Protein AF-A0A534U8X4-F1 (afdb_monomer_lite)

Foldseek 3Di:
DDLLVLVLQQWQWLLLVVLPLLLSLQRLAVDADDDVQVVLQVVLCVVQQVVVCVVQNNLLSQLQLLVQSSQLSVQLSVVCVVVVDTDTGHHSLSSSLLSLLLLVLVCVVCVVVDPPVVNVVSVVVSVVSVVVVVVCPVPDVHRPSSSVSSNVSSNVLSNCRSVQPDDPDPVNVVSSCNSNVSSVSSVVSSVVSVCCSVPNDWGWAAAEQKIFTFTNQFRHRDHQWTHRPPFKIKGKYWDQAFDPDDDDPQWDDAAPWIWRKDWDADPQKTWMWIWTGDPRTIIIMIMIGNDPCCPDPNVVVRVSRRVNGMDGDD

pLDDT: mean 87.58, std 9.14, range [50.25, 98.0]

Sequence (314 aa):
ENGVTLFRLGALYGPAVRDGDFWRIGSYALLHIGWIHLLVNSYALWILAPQLEITYGSNLTLGLFCATAIAGGAASAAWSFQTGTAHLAAGASGGIFGLFGATVALYFRVRKGIPEPVRRGIVRAIALNLLINLAIALKAPVDNAAHLGGLLSGVVLGLAAPLLRGGDRPWHRVTRIGLLASALALAALEGAAVARAVKPRPRTLRGPGVEAQVPWLLVPMKPGVAYLPGVVEAHVRHEDRPLAITPGEDAVHIGSRTWLRKRSSEDGTDTAVYAAADGGGTLVIEFACRDDVCRGAAGEEMVAQIARTARPLP

Radius of gyration: 24.81 Å; chains: 1; bounding box: 55×37×77 Å

Structure (mmCIF, N/CA/C/O backbone):
data_AF-A0A534U8X4-F1
#
_entry.id   AF-A0A534U8X4-F1
#
loop_
_atom_site.group_PDB
_atom_site.id
_atom_site.type_symbol
_atom_site.label_atom_id
_atom_site.label_alt_id
_atom_site.label_comp_id
_atom_site.label_asym_id
_atom_site.label_entity_id
_atom_site.label_seq_id
_atom_site.pdbx_PDB_ins_code
_atom_site.Cartn_x
_atom_site.Cartn_y
_atom_site.Cartn_z
_atom_site.occupancy
_atom_site.B_iso_or_equiv
_atom_site.auth_seq_id
_atom_site.auth_comp_id
_atom_site.auth_asym_id
_atom_site.auth_atom_id
_atom_site.pdbx_PDB_model_num
ATOM 1 N N . GLU A 1 1 ? 14.448 9.008 3.738 1.00 60.16 1 GLU A N 1
ATOM 2 C CA . GLU A 1 1 ? 13.709 7.725 3.784 1.00 60.16 1 GLU A CA 1
ATOM 3 C C . GLU A 1 1 ? 13.570 7.215 2.360 1.00 60.16 1 GLU A C 1
ATOM 5 O O . GLU A 1 1 ? 13.272 8.016 1.484 1.00 60.16 1 GLU A O 1
ATOM 10 N N . ASN A 1 2 ? 13.872 5.944 2.095 1.00 78.69 2 ASN A N 1
ATOM 11 C CA . ASN A 1 2 ? 13.924 5.433 0.724 1.00 78.69 2 ASN A CA 1
ATOM 12 C C . ASN A 1 2 ? 12.548 4.872 0.304 1.00 78.69 2 ASN A C 1
ATOM 14 O O . ASN A 1 2 ? 12.132 3.811 0.779 1.00 78.69 2 ASN A O 1
ATOM 18 N N . GLY A 1 3 ? 11.848 5.582 -0.589 1.00 82.88 3 GLY A N 1
ATOM 19 C CA . GLY A 1 3 ? 10.543 5.171 -1.125 1.00 82.88 3 GLY A CA 1
ATOM 20 C C . GLY A 1 3 ? 10.580 3.831 -1.868 1.00 82.88 3 GLY A C 1
ATOM 21 O O . GLY A 1 3 ? 9.623 3.062 -1.789 1.00 82.88 3 GLY A O 1
ATOM 22 N N . VAL A 1 4 ? 11.711 3.490 -2.498 1.00 85.31 4 VAL A N 1
ATOM 23 C CA . VAL A 1 4 ? 11.926 2.179 -3.132 1.00 85.31 4 VAL A CA 1
ATOM 24 C C . VAL A 1 4 ? 11.915 1.075 -2.091 1.00 85.31 4 VAL A C 1
ATOM 26 O O . VAL A 1 4 ? 11.266 0.051 -2.293 1.00 85.31 4 VAL A O 1
ATOM 29 N N . THR A 1 5 ? 12.599 1.276 -0.965 1.00 87.56 5 THR A N 1
ATOM 30 C CA . THR A 1 5 ? 12.619 0.298 0.128 1.00 87.56 5 THR A CA 1
ATOM 31 C C . THR A 1 5 ? 11.218 0.085 0.686 1.00 87.56 5 THR A C 1
ATOM 33 O O . THR A 1 5 ? 10.784 -1.057 0.807 1.00 87.56 5 THR A O 1
ATOM 36 N N . LEU A 1 6 ? 10.471 1.162 0.947 1.00 89.81 6 LEU A N 1
ATOM 37 C CA . LEU A 1 6 ? 9.082 1.069 1.408 1.00 89.81 6 LEU A CA 1
ATOM 38 C C . LEU A 1 6 ? 8.200 0.319 0.406 1.00 89.81 6 LEU A C 1
ATOM 40 O O . LEU A 1 6 ? 7.479 -0.603 0.786 1.00 89.81 6 LEU A O 1
ATOM 44 N N . PHE A 1 7 ? 8.290 0.652 -0.883 1.00 91.56 7 PHE A N 1
ATOM 45 C CA . PHE A 1 7 ? 7.546 -0.059 -1.918 1.00 91.56 7 PHE A CA 1
ATOM 46 C C . PHE A 1 7 ? 7.921 -1.546 -1.971 1.00 91.56 7 PHE A C 1
ATOM 48 O O . PHE A 1 7 ? 7.034 -2.395 -2.079 1.00 91.56 7 PHE A O 1
ATOM 55 N N . ARG A 1 8 ? 9.214 -1.883 -1.871 1.00 89.50 8 ARG A N 1
ATOM 56 C CA . ARG A 1 8 ? 9.687 -3.275 -1.882 1.00 89.50 8 ARG A CA 1
ATOM 57 C C . ARG A 1 8 ? 9.171 -4.070 -0.688 1.00 89.50 8 ARG A C 1
ATOM 59 O O . ARG A 1 8 ? 8.780 -5.216 -0.864 1.00 89.50 8 ARG A O 1
ATOM 66 N N . LEU A 1 9 ? 9.152 -3.453 0.491 1.00 90.25 9 LEU A N 1
ATOM 67 C CA . LEU A 1 9 ? 8.725 -4.084 1.739 1.00 90.25 9 LEU A CA 1
ATOM 68 C C . LEU A 1 9 ? 7.205 -4.162 1.901 1.00 90.25 9 LEU A C 1
ATOM 70 O O . LEU A 1 9 ? 6.740 -4.848 2.799 1.00 90.25 9 LEU A O 1
ATOM 74 N N . GLY A 1 10 ? 6.435 -3.494 1.039 1.00 93.69 10 GLY A N 1
ATOM 75 C CA . GLY A 1 10 ? 4.984 -3.649 1.012 1.00 93.69 10 GLY A CA 1
ATOM 76 C C . GLY A 1 10 ? 4.162 -2.443 1.415 1.00 93.69 10 GLY A C 1
ATOM 77 O O . GLY A 1 10 ? 3.014 -2.602 1.825 1.00 93.69 10 GLY A O 1
ATOM 78 N N . ALA A 1 11 ? 4.713 -1.239 1.264 1.00 94.50 11 ALA A N 1
ATOM 79 C C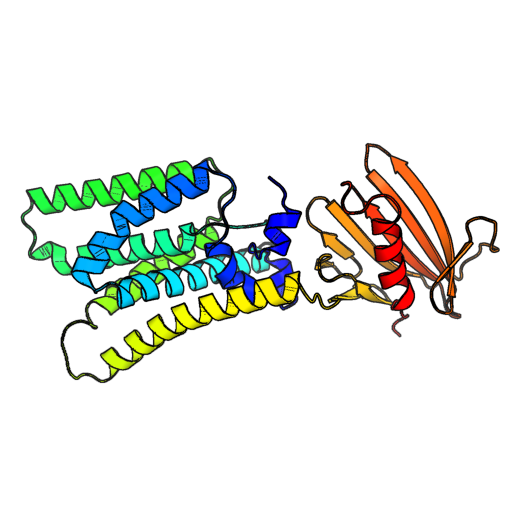A . ALA A 1 11 ? 3.935 -0.020 1.405 1.00 94.50 11 ALA A CA 1
ATOM 80 C C . ALA A 1 11 ? 2.753 -0.030 0.428 1.00 94.50 11 ALA A C 1
ATOM 82 O O . ALA A 1 11 ? 2.836 -0.561 -0.692 1.00 94.50 11 ALA A O 1
ATOM 83 N N . LEU A 1 12 ? 1.651 0.570 0.866 1.00 95.31 12 LEU A N 1
ATOM 84 C CA . LEU A 1 12 ? 0.463 0.727 0.057 1.00 95.31 12 LEU A CA 1
ATOM 85 C C . LEU A 1 12 ? 0.776 1.670 -1.094 1.00 95.31 12 LEU A C 1
ATOM 87 O O . LEU A 1 12 ? 1.253 2.786 -0.897 1.00 95.31 12 LEU A O 1
ATOM 91 N N . TYR A 1 13 ? 0.509 1.187 -2.301 1.00 94.56 13 TYR A N 1
ATOM 92 C CA . TYR A 1 13 ? 0.649 1.957 -3.518 1.00 94.56 13 TYR A CA 1
ATOM 93 C C . TYR A 1 13 ? -0.531 1.638 -4.420 1.00 94.56 13 TYR A C 1
ATOM 95 O O . TYR A 1 13 ? -0.575 0.557 -5.009 1.00 94.56 13 TYR A O 1
ATOM 103 N N . GLY A 1 14 ? -1.502 2.552 -4.490 1.00 94.56 14 GLY A N 1
ATOM 104 C CA . GLY A 1 14 ? -2.770 2.325 -5.187 1.00 94.56 14 GLY A CA 1
ATOM 105 C C . GLY A 1 14 ? -2.587 1.719 -6.579 1.00 94.56 14 GLY A C 1
ATOM 106 O O . GLY A 1 14 ? -3.119 0.644 -6.838 1.00 94.56 14 GLY A O 1
ATOM 107 N N . PRO A 1 15 ? -1.741 2.276 -7.454 1.00 93.44 15 PRO A N 1
ATOM 108 C CA . PRO A 1 15 ? -1.533 1.683 -8.768 1.00 93.44 15 PRO A CA 1
ATOM 109 C C . PRO A 1 15 ? -1.003 0.249 -8.780 1.00 93.44 15 PRO A C 1
ATOM 111 O O . PRO A 1 15 ? -1.423 -0.547 -9.613 1.00 93.44 15 PRO A O 1
ATOM 114 N N . ALA A 1 16 ? -0.141 -0.123 -7.830 1.00 94.50 16 ALA A N 1
ATOM 115 C CA . ALA A 1 16 ? 0.305 -1.510 -7.723 1.00 94.50 16 ALA A CA 1
ATOM 116 C C . ALA A 1 16 ? -0.841 -2.420 -7.269 1.00 94.50 16 ALA A C 1
ATOM 118 O O . ALA A 1 16 ? -0.936 -3.546 -7.751 1.00 94.50 16 ALA A O 1
ATOM 119 N N . VAL A 1 17 ? -1.728 -1.931 -6.392 1.00 95.62 17 VAL A N 1
ATOM 120 C CA . VAL A 1 17 ? -2.964 -2.638 -6.013 1.00 95.62 17 VAL A CA 1
ATOM 121 C C . VAL A 1 17 ? -3.858 -2.841 -7.238 1.00 95.62 17 VAL A C 1
ATOM 123 O O . VAL A 1 17 ? -4.364 -3.942 -7.435 1.00 95.62 17 VAL A O 1
ATOM 126 N N . ARG A 1 18 ? -4.009 -1.819 -8.094 1.00 93.88 18 ARG A N 1
ATOM 127 C CA . ARG A 1 18 ? -4.756 -1.925 -9.361 1.00 93.88 18 ARG A CA 1
ATOM 128 C C . ARG A 1 18 ? -4.163 -2.984 -10.291 1.00 93.88 18 ARG A C 1
ATOM 130 O O . ARG A 1 18 ? -4.912 -3.697 -10.945 1.00 93.88 18 ARG A O 1
ATOM 137 N N . ASP A 1 19 ? -2.839 -3.103 -10.305 1.00 92.62 19 ASP A N 1
ATOM 138 C CA . ASP A 1 19 ? -2.089 -4.098 -11.078 1.00 92.62 19 ASP A CA 1
ATOM 139 C C . ASP A 1 19 ? -1.925 -5.452 -10.341 1.00 92.62 19 ASP A C 1
ATOM 141 O O . ASP A 1 19 ? -1.083 -6.279 -10.687 1.00 92.62 19 ASP A O 1
ATOM 145 N N . GLY A 1 20 ? -2.727 -5.703 -9.299 1.00 92.12 20 GLY A N 1
ATOM 146 C CA . GLY A 1 20 ? -2.863 -7.017 -8.663 1.00 92.12 20 GLY A CA 1
ATOM 147 C C . GLY A 1 20 ? -2.080 -7.235 -7.365 1.00 92.12 20 GLY A C 1
ATOM 148 O O . GLY A 1 20 ? -2.150 -8.324 -6.791 1.00 92.12 20 GLY A O 1
ATOM 149 N N . ASP A 1 21 ? -1.377 -6.228 -6.838 1.00 94.62 21 ASP A N 1
ATOM 150 C CA . ASP A 1 21 ? -0.731 -6.305 -5.519 1.00 94.62 21 ASP A CA 1
ATOM 151 C C . ASP A 1 21 ? -1.715 -6.017 -4.369 1.00 94.62 21 ASP A C 1
ATOM 153 O O . ASP A 1 21 ? -1.481 -5.157 -3.519 1.00 94.62 21 ASP A O 1
ATOM 157 N N . PHE A 1 22 ? -2.828 -6.753 -4.304 1.00 95.25 22 PHE A N 1
ATOM 158 C CA . PHE A 1 22 ? -3.842 -6.591 -3.247 1.00 95.25 22 PHE A CA 1
ATOM 159 C C . PHE A 1 22 ? -3.293 -6.812 -1.836 1.00 95.25 22 PHE A C 1
ATOM 161 O O . PHE A 1 22 ? -3.830 -6.289 -0.866 1.00 95.25 22 PHE A O 1
ATOM 168 N N . TRP A 1 23 ? -2.190 -7.544 -1.715 1.00 95.31 23 TRP A N 1
ATOM 169 C CA . TRP A 1 23 ? -1.493 -7.764 -0.455 1.00 95.31 23 TRP A CA 1
ATOM 170 C C . TRP A 1 23 ? -1.018 -6.462 0.211 1.00 95.31 23 TRP A C 1
ATOM 172 O O . TRP A 1 23 ? -1.024 -6.363 1.438 1.00 95.31 23 TRP A O 1
ATOM 182 N N . ARG A 1 24 ? -0.769 -5.409 -0.577 1.00 96.25 24 ARG A N 1
ATOM 183 C CA . ARG A 1 24 ? -0.400 -4.078 -0.075 1.00 96.25 24 ARG A CA 1
ATOM 184 C C . ARG A 1 24 ? -1.490 -3.404 0.758 1.00 96.25 24 ARG A C 1
ATOM 186 O O . ARG A 1 24 ? -1.174 -2.548 1.578 1.00 96.25 24 ARG A O 1
ATOM 193 N N . ILE A 1 25 ? -2.755 -3.800 0.574 1.00 97.06 25 ILE A N 1
ATOM 194 C CA . ILE A 1 25 ? -3.908 -3.299 1.345 1.00 97.06 25 ILE A CA 1
ATOM 195 C C . ILE A 1 25 ? -3.745 -3.599 2.836 1.00 97.06 25 ILE A C 1
ATOM 197 O O . ILE A 1 25 ? -4.188 -2.818 3.669 1.00 97.06 25 ILE A O 1
ATOM 201 N N . GLY A 1 26 ? -3.112 -4.722 3.177 1.00 95.94 26 GLY A N 1
ATOM 202 C CA . GLY A 1 26 ? -2.805 -5.063 4.560 1.00 95.94 26 GLY A CA 1
ATOM 203 C C . GLY A 1 26 ? -1.385 -4.676 4.946 1.00 95.94 26 GLY A C 1
ATOM 204 O O . GLY A 1 26 ? -1.188 -4.037 5.978 1.00 95.94 26 GLY A O 1
ATOM 205 N N . SER A 1 27 ? -0.399 -5.027 4.112 1.00 95.94 27 SER A N 1
ATOM 206 C CA . SER A 1 27 ? 1.000 -5.032 4.554 1.00 95.94 27 SER A CA 1
ATOM 207 C C . SER A 1 27 ? 1.565 -3.658 4.923 1.00 95.94 27 SER A C 1
ATOM 209 O O . SER A 1 27 ? 2.490 -3.507 5.719 1.00 95.94 27 SER A O 1
ATOM 211 N N . TYR A 1 28 ? 0.965 -2.597 4.387 1.00 95.88 28 TYR A N 1
ATOM 212 C CA . TYR A 1 28 ? 1.361 -1.234 4.721 1.00 95.88 28 TYR A CA 1
ATOM 213 C C . TYR A 1 28 ? 1.274 -0.930 6.225 1.00 95.88 28 TYR A C 1
ATOM 215 O O . TYR A 1 28 ? 2.007 -0.067 6.711 1.00 95.88 28 TYR A O 1
ATOM 223 N N . ALA A 1 29 ? 0.397 -1.629 6.956 1.00 96.12 29 ALA A N 1
ATOM 224 C CA . ALA A 1 29 ? 0.161 -1.411 8.375 1.00 96.12 29 ALA A CA 1
ATOM 225 C C . ALA A 1 29 ? 1.348 -1.828 9.260 1.00 96.12 29 ALA A C 1
ATOM 227 O O . ALA A 1 29 ? 1.441 -1.362 10.396 1.00 96.12 29 ALA A O 1
ATOM 228 N N . LEU A 1 30 ? 2.260 -2.672 8.763 1.00 94.31 30 LEU A N 1
ATOM 229 C CA . LEU A 1 30 ? 3.446 -3.102 9.514 1.00 94.31 30 LEU A CA 1
ATOM 230 C C . LEU A 1 30 ? 4.686 -2.246 9.233 1.00 94.31 30 LEU A C 1
ATOM 232 O O . LEU A 1 30 ? 5.683 -2.326 9.952 1.00 94.31 30 LEU A O 1
ATOM 236 N N . LEU A 1 31 ? 4.627 -1.384 8.221 1.00 94.19 31 LEU A N 1
ATOM 237 C CA . LEU A 1 31 ? 5.727 -0.509 7.832 1.00 94.19 31 LEU A CA 1
ATOM 238 C C . LEU A 1 31 ? 5.580 0.869 8.463 1.00 94.19 31 LEU A C 1
ATOM 240 O O . LEU A 1 31 ? 4.475 1.327 8.728 1.00 94.19 31 LEU A O 1
ATOM 244 N N . HIS A 1 32 ? 6.699 1.557 8.677 1.00 91.50 32 HIS A N 1
ATOM 245 C CA . HIS A 1 32 ? 6.704 2.902 9.244 1.00 91.50 32 HIS A CA 1
ATOM 246 C C . HIS A 1 32 ? 7.681 3.805 8.500 1.00 91.50 32 HIS A C 1
ATOM 248 O O . HIS A 1 32 ? 8.770 3.393 8.101 1.00 91.50 32 HIS A O 1
ATOM 254 N N . ILE A 1 33 ? 7.261 5.055 8.328 1.00 88.19 33 ILE A N 1
ATOM 255 C CA . ILE A 1 33 ? 8.037 6.111 7.683 1.00 88.19 33 ILE A CA 1
ATOM 256 C C . ILE A 1 33 ? 8.726 6.903 8.796 1.00 88.19 33 ILE A C 1
ATOM 258 O O . ILE A 1 33 ? 8.126 7.791 9.400 1.00 88.19 33 ILE A O 1
ATOM 262 N N . GLY A 1 34 ? 9.944 6.478 9.135 1.00 86.88 34 GLY A N 1
ATOM 263 C CA . GLY A 1 34 ? 10.781 7.138 10.133 1.00 86.88 34 GLY A CA 1
ATOM 264 C C . GLY A 1 34 ? 10.458 6.788 11.586 1.00 86.88 34 GLY A C 1
ATOM 265 O O . GLY A 1 34 ? 9.411 6.232 11.929 1.00 86.88 34 GLY A O 1
ATOM 266 N N . TRP A 1 35 ? 11.393 7.139 12.472 1.00 88.12 35 TRP A N 1
ATOM 267 C CA . TRP A 1 35 ? 11.323 6.811 13.899 1.00 88.12 35 TRP A CA 1
ATOM 268 C C . TRP A 1 35 ? 10.185 7.521 14.627 1.00 88.12 35 TRP A C 1
ATOM 270 O O . TRP A 1 35 ? 9.516 6.912 15.454 1.00 88.12 35 TRP A O 1
ATOM 280 N N . ILE A 1 36 ? 9.927 8.791 14.305 1.00 85.31 36 ILE A N 1
ATOM 281 C CA . ILE A 1 36 ? 8.872 9.568 14.971 1.00 85.31 36 ILE A CA 1
ATOM 282 C C . ILE A 1 36 ? 7.499 8.944 14.700 1.00 85.31 36 ILE A C 1
ATOM 284 O O . ILE A 1 36 ? 6.721 8.759 15.633 1.00 85.31 36 ILE A O 1
ATOM 288 N N . HIS A 1 37 ? 7.213 8.554 13.454 1.00 85.31 37 HIS A N 1
ATOM 289 C CA . HIS A 1 37 ? 5.945 7.909 13.110 1.00 85.31 37 HIS A CA 1
ATOM 290 C C . HIS A 1 37 ? 5.778 6.569 13.843 1.00 85.31 37 HIS A C 1
ATOM 292 O O . HIS A 1 37 ? 4.710 6.294 14.389 1.00 85.31 37 HIS A O 1
ATOM 298 N N . LEU A 1 38 ? 6.842 5.760 13.921 1.00 89.69 38 LEU A N 1
ATOM 299 C CA . LEU A 1 38 ? 6.834 4.509 14.681 1.00 89.69 38 LEU A CA 1
ATOM 300 C C . LEU A 1 38 ? 6.565 4.734 16.176 1.00 89.69 38 LEU A C 1
ATOM 302 O O . LEU A 1 38 ? 5.743 4.026 16.759 1.00 89.69 38 LEU A O 1
ATOM 306 N N . LEU A 1 39 ? 7.225 5.718 16.791 1.00 88.88 39 LEU A N 1
ATOM 307 C CA . LEU A 1 39 ? 7.060 6.033 18.212 1.00 88.88 39 LEU A CA 1
ATOM 308 C C . LEU A 1 39 ? 5.648 6.540 18.517 1.00 88.88 39 LEU A C 1
ATOM 310 O O . LEU A 1 39 ? 5.040 6.094 19.487 1.00 88.88 39 LEU A O 1
ATOM 314 N N . VAL A 1 40 ? 5.097 7.412 17.668 1.00 83.81 40 VAL A N 1
ATOM 315 C CA . VAL A 1 40 ? 3.725 7.919 17.815 1.00 83.81 40 VAL A CA 1
ATOM 316 C C . VAL A 1 40 ? 2.704 6.786 17.696 1.00 83.81 40 VAL A C 1
ATOM 318 O O . VAL A 1 40 ? 1.826 6.673 18.550 1.00 83.81 40 VAL A O 1
ATOM 321 N N . ASN A 1 41 ? 2.836 5.907 16.698 1.00 88.94 41 ASN A N 1
ATOM 322 C CA . ASN A 1 41 ? 1.928 4.768 16.539 1.00 88.94 41 ASN A CA 1
ATOM 323 C C . ASN A 1 41 ? 2.044 3.780 17.709 1.00 88.94 41 ASN A C 1
ATOM 325 O O . ASN A 1 41 ? 1.028 3.316 18.225 1.00 88.94 41 ASN A O 1
ATOM 329 N N . SER A 1 42 ? 3.267 3.503 18.167 1.00 92.12 42 SER A N 1
ATOM 330 C CA . SER A 1 42 ? 3.519 2.650 19.336 1.00 92.12 42 SER A CA 1
ATOM 331 C C . SER A 1 42 ? 2.883 3.226 20.601 1.00 92.12 42 SER A C 1
ATOM 333 O O . SER A 1 42 ? 2.209 2.510 21.339 1.00 92.12 42 SER A O 1
ATOM 335 N N . TYR A 1 43 ? 3.039 4.531 20.829 1.00 86.25 43 TYR A N 1
ATOM 336 C CA . TYR A 1 43 ? 2.436 5.229 21.962 1.00 86.25 43 TYR A CA 1
ATOM 337 C C . TYR A 1 43 ? 0.902 5.212 21.899 1.00 86.25 43 TYR A C 1
ATOM 339 O O . TYR A 1 43 ? 0.240 4.915 22.894 1.00 86.25 43 TYR A O 1
ATOM 347 N N . ALA A 1 44 ? 0.323 5.461 20.721 1.00 86.19 44 ALA A N 1
ATOM 348 C CA . ALA A 1 44 ? -1.122 5.407 20.527 1.00 86.19 44 ALA A CA 1
ATOM 349 C C . ALA A 1 44 ? -1.685 3.997 20.782 1.00 86.19 44 ALA A C 1
ATOM 351 O O . ALA A 1 44 ? -2.707 3.861 21.458 1.00 86.19 44 ALA A O 1
ATOM 352 N N . LEU A 1 45 ? -1.005 2.945 20.309 1.00 90.81 45 LEU A N 1
ATOM 353 C CA . LEU A 1 45 ? -1.367 1.557 20.612 1.00 90.81 45 LEU A CA 1
ATOM 354 C C . LEU A 1 45 ? -1.263 1.253 22.107 1.00 90.81 45 LEU A C 1
ATOM 356 O O . LEU A 1 45 ? -2.192 0.673 22.664 1.00 90.81 45 LEU A O 1
ATOM 360 N N . TRP A 1 46 ? -0.186 1.682 22.767 1.00 87.94 46 TRP A N 1
ATOM 361 C CA . TRP A 1 46 ? 0.018 1.467 24.201 1.00 87.94 46 TRP A CA 1
ATOM 362 C C . TRP A 1 46 ? -1.090 2.091 25.060 1.00 87.94 46 TRP A C 1
ATOM 364 O O . TRP A 1 46 ? -1.468 1.529 26.084 1.00 87.94 46 TRP A O 1
ATOM 374 N N . ILE A 1 47 ? -1.670 3.211 24.626 1.00 82.56 47 ILE A N 1
ATOM 375 C CA . ILE A 1 47 ? -2.796 3.845 25.323 1.00 82.56 47 ILE A CA 1
ATOM 376 C C . ILE A 1 47 ? -4.131 3.180 24.982 1.00 82.56 47 ILE A C 1
ATOM 378 O O . ILE A 1 47 ? -4.957 2.964 25.873 1.00 82.56 47 ILE A O 1
ATOM 382 N N . LEU A 1 48 ? -4.383 2.909 23.698 1.00 84.44 48 LEU A N 1
ATOM 383 C CA . LEU A 1 48 ? -5.704 2.500 23.211 1.00 84.44 48 LEU A CA 1
ATOM 384 C C . LEU A 1 48 ? -5.958 1.000 23.354 1.00 84.44 48 LEU A C 1
ATOM 386 O O . LEU A 1 48 ? -7.051 0.605 23.766 1.00 84.44 48 LEU A O 1
ATOM 390 N N . ALA A 1 49 ? -4.976 0.160 23.022 1.00 89.38 49 ALA A N 1
ATOM 391 C CA . ALA A 1 49 ? -5.166 -1.284 22.982 1.00 89.38 49 ALA A CA 1
ATOM 392 C C . ALA A 1 49 ? -5.529 -1.869 24.358 1.00 89.38 49 ALA A C 1
ATOM 394 O O . ALA A 1 49 ? -6.543 -2.567 24.412 1.00 89.38 49 ALA A O 1
ATOM 395 N N . PRO A 1 50 ? -4.854 -1.538 25.484 1.00 89.56 50 PRO A N 1
ATOM 396 C CA . PRO A 1 50 ? -5.168 -2.150 26.780 1.00 89.56 50 PRO A CA 1
ATOM 397 C C . PRO A 1 50 ? -6.619 -1.946 27.229 1.00 89.56 50 PRO A C 1
ATOM 399 O O . PRO A 1 50 ? -7.229 -2.840 27.811 1.00 89.56 50 PRO A O 1
ATOM 402 N N . GLN A 1 51 ? -7.219 -0.796 26.910 1.00 83.19 51 GLN A N 1
ATOM 403 C CA . GLN A 1 51 ? -8.618 -0.499 27.248 1.00 83.19 51 GLN A CA 1
ATOM 404 C C . GLN A 1 51 ? -9.577 -1.467 26.541 1.00 83.19 51 GLN A C 1
ATOM 406 O O . GLN A 1 51 ? -10.542 -1.972 27.128 1.00 83.19 51 GLN A O 1
ATOM 411 N N . LEU A 1 52 ? -9.282 -1.755 25.274 1.00 86.75 52 LEU A N 1
ATOM 412 C CA . LEU A 1 52 ? -10.021 -2.711 24.465 1.00 86.75 52 LEU A CA 1
ATOM 413 C C . LEU A 1 52 ? -9.691 -4.149 24.867 1.00 86.75 52 LEU A C 1
ATOM 415 O O . LEU A 1 52 ? -10.594 -4.970 24.898 1.00 86.75 52 LEU A O 1
ATOM 419 N N . GLU A 1 53 ? -8.455 -4.473 25.252 1.00 90.38 53 GLU A N 1
ATOM 420 C CA . GLU A 1 53 ? -8.092 -5.812 25.741 1.00 90.38 53 GLU A CA 1
ATOM 421 C C . GLU A 1 53 ? -8.793 -6.163 27.054 1.00 90.38 53 GLU A C 1
ATOM 423 O O . GLU A 1 53 ? -9.362 -7.246 27.177 1.00 90.38 53 GLU A O 1
ATOM 428 N N . ILE A 1 54 ? -8.868 -5.230 28.004 1.00 85.75 54 ILE A N 1
ATOM 429 C CA . ILE A 1 54 ? -9.653 -5.416 29.232 1.00 85.75 54 ILE A CA 1
ATOM 430 C C . ILE A 1 54 ? -11.131 -5.658 28.879 1.00 85.75 54 ILE A C 1
ATOM 432 O O . ILE A 1 54 ? -11.795 -6.508 29.482 1.00 85.75 54 ILE A O 1
ATOM 436 N N . THR A 1 55 ? -11.646 -4.973 27.850 1.00 82.19 55 THR A N 1
ATOM 437 C CA . THR A 1 55 ? -13.074 -4.981 27.485 1.00 82.19 55 THR A CA 1
ATOM 438 C C . THR A 1 55 ? -13.488 -6.024 26.443 1.00 82.19 55 THR A C 1
ATOM 440 O O . THR A 1 55 ? -14.662 -6.380 26.383 1.00 82.19 55 THR A O 1
ATOM 443 N N . TYR A 1 56 ? -12.567 -6.594 25.674 1.00 81.88 56 TYR A N 1
ATOM 444 C CA . TYR A 1 56 ? -12.852 -7.594 24.639 1.00 81.88 56 TYR A CA 1
ATOM 445 C C . TYR A 1 56 ? -11.936 -8.821 24.725 1.00 81.88 56 TYR A C 1
ATOM 447 O O . TYR A 1 56 ? -12.368 -9.921 24.396 1.00 81.88 56 TYR A O 1
ATOM 455 N N . GLY A 1 57 ? -10.745 -8.690 25.304 1.00 86.50 57 GLY A N 1
ATOM 456 C CA . GLY A 1 57 ? -9.689 -9.705 25.328 1.00 86.50 57 GLY A CA 1
ATOM 457 C C . GLY A 1 57 ? -8.720 -9.522 24.160 1.00 86.50 57 GLY A C 1
ATOM 458 O O . GLY A 1 57 ? -9.117 -9.049 23.094 1.00 86.50 57 GLY A O 1
ATOM 459 N N . SER A 1 58 ? -7.460 -9.923 24.343 1.00 89.12 58 SER A N 1
ATOM 460 C CA . SER A 1 58 ? -6.368 -9.637 23.396 1.00 89.12 58 SER A CA 1
ATOM 461 C C . SER A 1 58 ? -6.636 -10.136 21.975 1.00 89.12 58 SER A C 1
ATOM 463 O O . SER A 1 58 ? -6.434 -9.393 21.020 1.00 89.12 58 SER A O 1
ATOM 465 N N . ASN A 1 59 ? -7.199 -11.339 21.810 1.00 88.12 59 ASN A N 1
ATOM 466 C CA . ASN A 1 59 ? -7.499 -11.894 20.481 1.00 88.12 59 ASN A CA 1
ATOM 467 C C . ASN A 1 59 ? -8.508 -11.043 19.693 1.00 88.12 59 ASN A C 1
ATOM 469 O O . ASN A 1 59 ? -8.372 -10.874 18.483 1.00 88.12 59 ASN A O 1
ATOM 473 N N . LEU A 1 60 ? -9.526 -10.505 20.373 1.00 87.06 60 LEU A N 1
ATOM 474 C CA . LEU A 1 60 ? -10.533 -9.660 19.734 1.00 87.06 60 LEU A CA 1
ATOM 475 C C . LEU A 1 60 ? -9.984 -8.269 19.435 1.00 87.06 60 LEU A C 1
ATOM 477 O O . LEU A 1 60 ? -10.256 -7.746 18.360 1.00 87.06 60 LEU A O 1
ATOM 481 N N . THR A 1 61 ? -9.191 -7.692 20.339 1.00 91.12 61 THR A N 1
ATOM 482 C CA . THR A 1 61 ? -8.522 -6.407 20.095 1.00 91.12 61 THR A CA 1
ATOM 483 C C . THR A 1 61 ? -7.562 -6.493 18.912 1.00 91.12 61 THR A C 1
ATOM 485 O O . THR A 1 61 ? -7.603 -5.631 18.036 1.00 91.12 61 THR A O 1
ATOM 488 N N . LEU A 1 62 ? -6.755 -7.557 18.835 1.00 94.06 62 LEU A N 1
ATOM 489 C CA . LEU A 1 62 ? -5.861 -7.804 17.705 1.00 94.06 62 LEU A CA 1
ATOM 490 C C . LEU A 1 62 ? -6.645 -7.963 16.400 1.00 94.06 62 LEU A C 1
ATOM 492 O O . LEU A 1 62 ? -6.342 -7.305 15.410 1.00 94.06 62 LEU A O 1
ATOM 496 N N . GLY A 1 63 ? -7.685 -8.798 16.397 1.00 93.19 63 GLY A N 1
ATOM 497 C CA . GLY A 1 63 ? -8.507 -8.995 15.208 1.00 93.19 63 GLY A CA 1
ATOM 498 C C . GLY A 1 63 ? -9.236 -7.721 14.765 1.00 93.19 63 GLY A C 1
ATOM 499 O O . GLY A 1 63 ? -9.336 -7.467 13.567 1.00 93.19 63 GLY A O 1
ATOM 500 N N . LEU A 1 64 ? -9.688 -6.883 15.710 1.00 93.44 64 LEU A N 1
ATOM 501 C CA . LEU A 1 64 ? -10.246 -5.559 15.418 1.00 93.44 64 LEU A CA 1
ATOM 502 C C . LEU A 1 64 ? -9.206 -4.665 14.747 1.00 93.44 64 LEU A C 1
ATOM 504 O O . LEU A 1 64 ? -9.509 -4.100 13.703 1.00 93.44 64 LEU A O 1
ATOM 508 N N . PHE A 1 65 ? -7.991 -4.583 15.298 1.00 96.50 65 PHE A N 1
ATOM 509 C CA . PHE A 1 65 ? -6.893 -3.828 14.695 1.00 96.50 65 PHE A CA 1
ATOM 510 C C . PHE A 1 65 ? -6.599 -4.296 13.263 1.00 96.50 65 PHE A C 1
ATOM 512 O O . PHE A 1 65 ? -6.515 -3.475 12.353 1.00 96.50 65 PHE A O 1
ATOM 519 N N . CYS A 1 66 ? -6.479 -5.608 13.038 1.00 97.44 66 CYS A N 1
ATOM 520 C CA . CYS A 1 66 ? -6.189 -6.154 11.712 1.00 97.44 66 CYS A CA 1
ATOM 521 C C . CYS A 1 66 ? -7.323 -5.876 10.715 1.00 97.44 66 CYS A C 1
ATOM 523 O O . CYS A 1 66 ? -7.064 -5.456 9.588 1.00 97.44 66 CYS A O 1
ATOM 525 N N . ALA A 1 67 ? -8.579 -6.084 11.121 1.00 96.69 67 ALA A N 1
ATOM 526 C CA . ALA A 1 67 ? -9.738 -5.858 10.262 1.00 96.69 67 ALA A CA 1
ATOM 527 C C . ALA A 1 67 ? -9.872 -4.384 9.854 1.00 96.69 67 ALA A C 1
ATOM 529 O O . ALA A 1 67 ? -10.112 -4.084 8.683 1.00 96.69 67 ALA A O 1
ATOM 530 N N . THR A 1 68 ? -9.680 -3.457 10.794 1.00 97.19 68 THR A N 1
ATOM 531 C CA . THR A 1 68 ? -9.758 -2.020 10.510 1.00 97.19 68 THR A CA 1
ATOM 532 C C . THR A 1 68 ? -8.539 -1.505 9.749 1.00 97.19 68 THR A C 1
ATOM 534 O O . THR A 1 68 ? -8.692 -0.604 8.928 1.00 97.19 68 THR A O 1
ATOM 537 N N . ALA A 1 69 ? -7.350 -2.092 9.935 1.00 97.69 69 ALA A N 1
ATOM 538 C CA . ALA A 1 69 ? -6.177 -1.796 9.111 1.00 97.69 69 ALA A CA 1
ATOM 539 C C . ALA A 1 69 ? -6.410 -2.182 7.642 1.00 97.69 69 ALA A C 1
ATOM 541 O O . ALA A 1 69 ? -6.182 -1.364 6.754 1.00 97.69 69 ALA A O 1
ATOM 542 N N . ILE A 1 70 ? -6.950 -3.380 7.382 1.00 98.00 70 ILE A N 1
ATOM 543 C CA . ILE A 1 70 ? -7.321 -3.820 6.026 1.00 98.00 70 ILE A CA 1
ATOM 544 C C . ILE A 1 70 ? -8.397 -2.897 5.435 1.00 98.00 70 ILE A C 1
ATOM 546 O O . ILE A 1 70 ? -8.289 -2.482 4.282 1.00 98.00 70 ILE A O 1
ATOM 550 N N . ALA A 1 71 ? -9.419 -2.534 6.219 1.00 98.00 71 ALA A N 1
ATOM 551 C CA . ALA A 1 71 ? -10.458 -1.605 5.774 1.00 98.00 71 ALA A CA 1
ATOM 552 C C . ALA A 1 71 ? -9.900 -0.202 5.464 1.00 98.00 71 ALA A C 1
ATOM 554 O O . ALA A 1 71 ? -10.300 0.415 4.477 1.00 98.00 71 ALA A O 1
ATOM 555 N N . GLY A 1 72 ? -8.947 0.284 6.264 1.00 97.25 72 GLY A N 1
ATOM 556 C CA . GLY A 1 72 ? -8.218 1.525 6.011 1.00 97.25 72 GLY A CA 1
ATOM 557 C C . GLY A 1 72 ? -7.412 1.462 4.713 1.00 97.25 72 GLY A C 1
ATOM 558 O O . GLY A 1 72 ? -7.585 2.309 3.838 1.00 97.25 72 GLY A O 1
ATOM 559 N N . GLY A 1 73 ? -6.595 0.426 4.525 1.00 97.12 73 GLY A N 1
ATOM 560 C CA . GLY A 1 73 ? -5.847 0.240 3.280 1.00 97.12 73 GLY A CA 1
ATOM 561 C C . GLY A 1 73 ? -6.755 0.136 2.051 1.00 97.12 73 GLY A C 1
ATOM 562 O O . GLY A 1 73 ? -6.437 0.686 0.997 1.00 97.12 73 GLY A O 1
ATOM 563 N N . ALA A 1 74 ? -7.925 -0.495 2.189 1.00 97.88 74 ALA A N 1
ATOM 564 C CA . ALA A 1 74 ? -8.907 -0.598 1.114 1.00 97.88 74 ALA A CA 1
ATOM 565 C C . ALA A 1 74 ? -9.520 0.769 0.777 1.00 97.88 74 ALA A C 1
ATOM 567 O O . ALA A 1 74 ? -9.658 1.102 -0.399 1.00 97.88 74 ALA A O 1
ATOM 568 N N . ALA A 1 75 ? -9.835 1.583 1.790 1.00 97.44 75 ALA A N 1
ATOM 569 C CA . ALA A 1 75 ? -10.323 2.947 1.598 1.00 97.44 75 ALA A CA 1
ATOM 570 C C . ALA A 1 75 ? -9.280 3.839 0.905 1.00 97.44 75 ALA A C 1
ATOM 572 O O . ALA A 1 75 ? -9.625 4.588 -0.007 1.00 97.44 75 ALA A O 1
ATOM 573 N N . SER A 1 76 ? -8.003 3.718 1.275 1.00 96.31 76 SER A N 1
ATOM 574 C CA . SER A 1 76 ? -6.908 4.424 0.600 1.00 96.31 76 SER A CA 1
ATOM 575 C C . SER A 1 76 ? -6.730 3.988 -0.858 1.00 96.31 76 SER A C 1
ATOM 577 O O . SER A 1 76 ? -6.655 4.834 -1.753 1.00 96.31 76 SER A O 1
ATOM 579 N N . ALA A 1 77 ? -6.750 2.679 -1.134 1.00 96.50 77 ALA A N 1
ATOM 580 C CA . ALA A 1 77 ? -6.685 2.172 -2.502 1.00 96.50 77 ALA A CA 1
ATOM 581 C C . ALA A 1 77 ? -7.871 2.673 -3.345 1.00 96.50 77 ALA A C 1
ATOM 583 O O . ALA A 1 77 ? -7.672 3.162 -4.456 1.00 96.50 77 ALA A O 1
ATOM 584 N N . ALA A 1 78 ? -9.089 2.630 -2.796 1.00 96.25 78 ALA A N 1
ATOM 585 C CA . ALA A 1 78 ? -10.282 3.156 -3.453 1.00 96.25 78 ALA A CA 1
ATOM 586 C C . ALA A 1 78 ? -10.162 4.661 -3.747 1.00 96.25 78 ALA A C 1
ATOM 588 O O . ALA A 1 78 ? -10.481 5.098 -4.854 1.00 96.25 78 ALA A O 1
ATOM 589 N N . TRP A 1 79 ? -9.633 5.443 -2.801 1.00 94.88 79 TRP A N 1
ATOM 590 C CA . TRP A 1 79 ? -9.387 6.872 -2.989 1.00 94.88 79 TRP A CA 1
ATOM 591 C C . TRP A 1 79 ? -8.379 7.149 -4.109 1.00 94.88 79 TRP A C 1
ATOM 593 O O . TRP A 1 79 ? -8.643 7.968 -4.992 1.00 94.88 79 TRP A O 1
ATOM 603 N N . SER A 1 80 ? -7.253 6.428 -4.122 1.00 93.56 80 SER A N 1
ATOM 604 C CA . SER A 1 80 ? -6.264 6.495 -5.206 1.00 93.56 80 SER A CA 1
ATOM 605 C C . SER A 1 80 ? -6.897 6.144 -6.552 1.00 93.56 80 SER A C 1
ATOM 607 O O . SER A 1 80 ? -6.636 6.809 -7.556 1.00 93.56 80 SER A O 1
ATOM 609 N N . PHE A 1 81 ? -7.795 5.154 -6.585 1.00 94.00 81 PHE A N 1
ATOM 610 C CA . PHE A 1 81 ? -8.457 4.779 -7.827 1.00 94.00 81 PHE A CA 1
ATOM 611 C C . PHE A 1 81 ? -9.375 5.862 -8.368 1.00 94.00 81 PHE A C 1
ATOM 613 O O . PHE A 1 81 ? -9.367 6.100 -9.575 1.00 94.00 81 PHE A O 1
ATOM 620 N N . GLN A 1 82 ? -10.139 6.491 -7.479 1.00 93.94 82 GLN A N 1
ATOM 621 C CA . GLN A 1 82 ? -11.111 7.520 -7.818 1.00 93.94 82 GLN A CA 1
ATOM 622 C C . GLN A 1 82 ? -10.447 8.835 -8.236 1.00 93.94 82 GLN A C 1
ATOM 624 O O . GLN A 1 82 ? -10.925 9.503 -9.147 1.00 93.94 82 GLN A O 1
ATOM 629 N N . THR A 1 83 ? -9.354 9.214 -7.574 1.00 91.56 83 THR A N 1
ATOM 630 C CA . THR A 1 83 ? -8.687 10.509 -7.791 1.00 91.56 83 THR A CA 1
ATOM 631 C C . THR A 1 83 ? -7.512 10.435 -8.764 1.00 91.56 83 THR A C 1
ATOM 633 O O . THR A 1 83 ? -7.006 11.467 -9.198 1.00 91.56 83 THR A O 1
ATOM 636 N N . GLY A 1 84 ? -7.056 9.227 -9.107 1.00 87.62 84 GLY A N 1
ATOM 637 C CA . GLY A 1 84 ? -5.850 9.023 -9.906 1.00 87.62 84 GLY A CA 1
ATOM 638 C C . GLY A 1 84 ? -4.559 9.386 -9.167 1.00 87.62 84 GLY A C 1
ATOM 639 O O . GLY A 1 84 ? -3.517 9.507 -9.810 1.00 87.62 84 GLY A O 1
ATOM 640 N N . THR A 1 85 ? -4.602 9.572 -7.841 1.00 87.00 85 THR A N 1
ATOM 641 C CA . THR A 1 85 ? -3.407 9.889 -7.053 1.00 87.00 85 THR A CA 1
ATOM 642 C C . THR A 1 85 ? -2.513 8.668 -6.878 1.00 87.00 85 THR A C 1
ATOM 644 O O . THR A 1 85 ? -2.961 7.522 -6.830 1.00 87.00 85 THR A O 1
ATOM 647 N N . ALA A 1 86 ? -1.218 8.933 -6.757 1.00 85.44 86 ALA A N 1
ATOM 648 C CA . ALA A 1 86 ? -0.164 7.935 -6.735 1.00 85.44 86 ALA A CA 1
ATOM 649 C C . ALA A 1 86 ? 0.801 8.237 -5.580 1.00 85.44 86 ALA A C 1
ATOM 651 O O . ALA A 1 86 ? 1.908 8.727 -5.794 1.00 85.44 86 ALA A O 1
ATOM 652 N N . HIS A 1 87 ? 0.385 7.950 -4.345 1.00 85.94 87 HIS A N 1
ATOM 653 C CA . HIS A 1 87 ? 1.204 8.141 -3.145 1.00 85.94 87 HIS A CA 1
ATOM 654 C C . HIS A 1 87 ? 1.548 6.807 -2.476 1.00 85.94 87 HIS A C 1
ATOM 656 O O . HIS A 1 87 ? 0.789 5.841 -2.556 1.00 85.94 87 HIS A O 1
ATOM 662 N N . LEU A 1 88 ? 2.717 6.755 -1.833 1.00 90.50 88 LEU A N 1
ATOM 663 C CA . LEU A 1 88 ? 3.108 5.645 -0.967 1.00 90.50 88 LEU A CA 1
ATOM 664 C C . LEU A 1 88 ? 2.566 5.893 0.438 1.00 90.50 88 LEU A C 1
ATOM 666 O O . LEU A 1 88 ? 2.813 6.953 1.007 1.00 90.50 88 LEU A O 1
ATOM 670 N N . ALA A 1 89 ? 1.882 4.907 1.008 1.00 91.81 89 ALA A N 1
ATOM 671 C CA . ALA A 1 89 ? 1.430 4.943 2.392 1.00 91.81 89 ALA A CA 1
ATOM 672 C C . ALA A 1 89 ? 1.996 3.758 3.182 1.00 91.81 89 ALA A C 1
ATOM 674 O O . ALA A 1 89 ? 2.058 2.631 2.698 1.00 91.81 89 ALA A O 1
ATOM 675 N N . ALA A 1 90 ? 2.423 4.020 4.412 1.00 93.56 90 ALA A N 1
ATOM 676 C CA . ALA A 1 90 ? 2.923 3.026 5.354 1.00 93.56 90 ALA A CA 1
ATOM 677 C C . ALA A 1 90 ? 2.643 3.523 6.773 1.00 93.56 90 ALA A C 1
ATOM 679 O O . ALA A 1 90 ? 2.870 4.698 7.064 1.00 93.56 90 ALA A O 1
ATOM 680 N N . GLY A 1 91 ? 2.136 2.651 7.639 1.00 92.88 91 GLY A N 1
ATOM 681 C CA . GLY A 1 91 ? 1.867 2.964 9.038 1.00 92.88 91 GLY A CA 1
ATOM 682 C C . GLY A 1 91 ? 0.701 2.172 9.612 1.00 92.88 91 GLY A C 1
ATOM 683 O O . GLY A 1 91 ? -0.352 2.048 8.986 1.00 92.88 91 GLY A O 1
ATOM 684 N N . ALA A 1 92 ? 0.840 1.752 10.870 1.00 94.56 92 ALA A N 1
ATOM 685 C CA . ALA A 1 92 ? -0.218 1.097 11.647 1.00 94.56 92 ALA A CA 1
ATOM 686 C C . ALA A 1 92 ? -1.457 1.985 11.897 1.00 94.56 92 ALA A C 1
ATOM 688 O O . ALA A 1 92 ? -2.481 1.514 12.400 1.00 94.56 92 ALA A O 1
ATOM 689 N N . SER A 1 93 ? -1.378 3.275 11.565 1.00 92.31 93 SER A N 1
ATOM 690 C CA . SER A 1 93 ? -2.363 4.290 11.932 1.00 92.31 93 SER A CA 1
ATOM 691 C C . SER A 1 93 ? -3.778 4.013 11.413 1.00 92.31 93 SER A C 1
ATOM 693 O O . SER A 1 93 ? -4.726 4.294 12.135 1.00 92.31 93 SER A O 1
ATOM 695 N N . GLY A 1 94 ? -3.966 3.365 10.257 1.00 93.25 94 GLY A N 1
ATOM 696 C CA . GLY A 1 94 ? -5.306 2.924 9.826 1.00 93.25 94 GLY A CA 1
ATOM 697 C C . GLY A 1 94 ? -5.983 1.994 10.847 1.00 93.25 94 GLY A C 1
ATOM 698 O O . GLY A 1 94 ? -7.124 2.226 11.251 1.00 93.25 94 GLY A O 1
ATOM 699 N N . GLY A 1 95 ? -5.247 1.000 11.354 1.00 95.62 95 GLY A N 1
ATOM 700 C CA . GLY A 1 95 ? -5.726 0.102 12.409 1.00 95.62 95 GLY A CA 1
ATOM 701 C C . GLY A 1 95 ? -5.935 0.816 13.747 1.00 95.62 95 GLY A C 1
ATOM 702 O O . GLY A 1 95 ? -6.939 0.587 14.422 1.00 95.62 95 GLY A O 1
ATOM 703 N N . ILE A 1 96 ? -5.038 1.743 14.105 1.00 94.19 96 ILE A N 1
ATOM 704 C CA . ILE A 1 96 ? -5.135 2.561 15.330 1.00 94.19 96 ILE A CA 1
ATOM 705 C C . ILE A 1 96 ? -6.391 3.435 15.315 1.00 94.19 96 ILE A C 1
ATOM 707 O O . ILE A 1 96 ? -7.131 3.458 16.298 1.00 94.19 96 ILE A O 1
ATOM 711 N N . PHE A 1 97 ? -6.675 4.112 14.200 1.00 92.81 97 PHE A N 1
ATOM 712 C CA . PHE A 1 97 ? -7.911 4.877 14.031 1.00 92.81 97 PHE A CA 1
ATOM 713 C C . PHE A 1 97 ? -9.142 3.971 14.122 1.00 92.81 97 PHE A C 1
ATOM 715 O O . PHE A 1 97 ? -10.163 4.373 14.678 1.00 92.81 97 PHE A O 1
ATOM 722 N N . GLY A 1 98 ? -9.041 2.720 13.674 1.00 94.56 98 GLY A N 1
ATOM 723 C CA . GLY A 1 98 ? -10.089 1.733 13.900 1.00 94.56 98 GLY A CA 1
ATOM 724 C C . GLY A 1 98 ? -10.273 1.315 15.355 1.00 94.56 98 GLY A C 1
ATOM 725 O O . GLY A 1 98 ? -11.408 1.247 15.823 1.00 94.56 98 GLY A O 1
ATOM 726 N N . LEU A 1 99 ? -9.194 1.110 16.112 1.00 93.81 99 LEU A N 1
ATOM 727 C CA . LEU A 1 99 ? -9.298 0.899 17.560 1.00 93.81 99 LEU A CA 1
ATOM 728 C C . LEU A 1 99 ? -9.914 2.120 18.248 1.00 93.81 99 LEU A C 1
ATOM 730 O O . LEU A 1 99 ? -10.774 1.976 19.114 1.00 93.81 99 LEU A O 1
ATOM 734 N N . PHE A 1 100 ? -9.554 3.327 17.812 1.00 91.31 100 PHE A N 1
ATOM 735 C CA . PHE A 1 100 ? -10.176 4.554 18.291 1.00 91.31 100 PHE A CA 1
ATOM 736 C C . PHE A 1 100 ? -11.688 4.581 18.006 1.00 91.31 100 PHE A C 1
ATOM 738 O O . PHE A 1 100 ? -12.483 4.831 18.913 1.00 91.31 100 PHE A O 1
ATOM 745 N N . GLY A 1 101 ? -12.108 4.239 16.784 1.00 92.69 101 GLY A N 1
ATOM 746 C CA . GLY A 1 101 ? -13.521 4.085 16.426 1.00 92.69 101 GLY A CA 1
ATOM 747 C C . GLY A 1 101 ? -14.244 3.048 17.288 1.00 92.69 101 GLY A C 1
ATOM 748 O O . GLY A 1 101 ? -15.357 3.295 17.759 1.00 92.69 101 GLY A O 1
ATOM 749 N N . ALA A 1 102 ? -13.588 1.923 17.583 1.00 92.06 102 ALA A N 1
ATOM 750 C CA . ALA A 1 102 ? -14.138 0.890 18.453 1.00 92.06 102 ALA A CA 1
ATOM 751 C C . ALA A 1 102 ? -14.295 1.365 19.909 1.00 92.06 102 ALA A C 1
ATOM 753 O O . ALA A 1 102 ? -15.296 1.051 20.558 1.00 92.06 102 ALA A O 1
ATOM 754 N N . THR A 1 103 ? -13.359 2.175 20.408 1.00 88.56 103 THR A N 1
ATOM 755 C CA . THR A 1 103 ? -13.454 2.833 21.721 1.00 88.56 103 THR A CA 1
ATOM 756 C C . THR A 1 103 ? -14.613 3.828 21.769 1.00 88.56 103 THR A C 1
ATOM 758 O O . THR A 1 103 ? -15.368 3.846 22.743 1.00 88.56 103 THR A O 1
ATOM 761 N N . VAL A 1 104 ? -14.818 4.620 20.709 1.00 89.31 104 VAL A N 1
ATOM 762 C CA . VAL A 1 104 ? -15.972 5.530 20.593 1.00 89.31 104 VAL A CA 1
ATOM 763 C C . VAL A 1 104 ? -17.287 4.743 20.635 1.00 89.31 104 VAL A C 1
ATOM 765 O O . VAL A 1 104 ? -18.192 5.087 21.400 1.00 89.31 104 VAL A O 1
ATOM 768 N N . ALA A 1 105 ? -17.384 3.651 19.875 1.00 89.88 105 ALA A N 1
ATOM 769 C CA . ALA A 1 105 ? -18.550 2.772 19.878 1.00 89.88 105 ALA A CA 1
ATOM 770 C C . ALA A 1 105 ? -18.830 2.164 21.264 1.00 89.88 105 ALA A C 1
ATOM 772 O O . ALA A 1 105 ? -19.971 2.191 21.741 1.00 89.88 105 ALA A O 1
ATOM 773 N N . LEU A 1 106 ? -17.787 1.670 21.939 1.00 84.44 106 LEU A N 1
ATOM 774 C CA . LEU A 1 106 ? -17.877 1.151 23.301 1.00 84.44 106 LEU A CA 1
ATOM 775 C C . LEU A 1 106 ? -18.412 2.220 24.258 1.00 84.44 106 LEU A C 1
ATOM 777 O O . LEU A 1 106 ? -19.384 1.970 24.973 1.00 84.44 106 LEU A O 1
ATOM 781 N N . TYR A 1 107 ? -17.829 3.422 24.229 1.00 85.50 107 TYR A N 1
ATOM 782 C CA . TYR A 1 107 ? -18.260 4.544 25.058 1.00 85.50 107 TYR A CA 1
ATOM 783 C C . TYR A 1 107 ? -19.756 4.832 24.882 1.00 85.50 107 TYR A C 1
ATOM 785 O O . TYR A 1 107 ? -20.490 4.873 25.870 1.00 85.50 107 TYR A O 1
ATOM 793 N N . PHE A 1 108 ? -20.245 4.972 23.646 1.00 85.31 108 PHE A N 1
ATOM 794 C CA . PHE A 1 108 ? -21.660 5.271 23.396 1.00 85.31 108 PHE A CA 1
ATOM 795 C C . PHE A 1 108 ? -22.616 4.204 23.929 1.00 85.31 108 PHE A C 1
ATOM 797 O O . PHE A 1 108 ? -23.748 4.535 24.300 1.00 85.31 108 PHE A O 1
ATOM 804 N N . ARG A 1 109 ? -22.155 2.955 24.019 1.00 81.44 109 ARG A N 1
ATOM 805 C CA . ARG A 1 109 ? -22.921 1.841 24.572 1.00 81.44 109 ARG A CA 1
ATOM 806 C C . ARG A 1 109 ? -22.987 1.876 26.098 1.00 81.44 109 ARG A C 1
ATOM 808 O O . ARG A 1 109 ? -24.064 1.687 26.656 1.00 81.44 109 ARG A O 1
ATOM 815 N N . VAL A 1 110 ? -21.865 2.129 26.775 1.00 80.88 110 VAL A N 1
ATOM 816 C CA . VAL A 1 110 ? -21.786 2.039 28.247 1.00 80.88 110 VAL A CA 1
ATOM 817 C C . VAL A 1 110 ? -22.025 3.368 28.969 1.00 80.88 110 VAL A C 1
ATOM 819 O O . VAL A 1 110 ? -22.308 3.371 30.164 1.00 80.88 110 VAL A O 1
ATOM 822 N N . ARG A 1 111 ? -21.983 4.509 28.262 1.00 82.50 111 ARG A N 1
ATOM 823 C CA . ARG A 1 111 ? -22.020 5.867 28.849 1.00 82.50 111 ARG A CA 1
ATOM 824 C C . ARG A 1 111 ? -23.182 6.156 29.801 1.00 82.50 111 ARG A C 1
ATOM 826 O O . ARG A 1 111 ? -23.062 7.072 30.609 1.00 82.50 111 ARG A O 1
ATOM 833 N N . LYS A 1 112 ? -24.306 5.436 29.690 1.00 84.94 112 LYS A N 1
ATOM 834 C CA . LYS A 1 112 ? -25.474 5.617 30.571 1.00 84.94 112 LYS A CA 1
ATOM 835 C C . LYS A 1 112 ? -25.225 5.101 31.994 1.00 84.94 112 LYS A C 1
ATOM 837 O O . LYS A 1 112 ? -25.847 5.610 32.914 1.00 84.94 112 LYS A O 1
ATOM 842 N N . GLY A 1 113 ? -24.316 4.139 32.168 1.00 81.88 113 GLY A N 1
ATOM 843 C CA . GLY A 1 113 ? -23.933 3.589 33.474 1.00 81.88 113 GLY A CA 1
ATOM 844 C C . GLY A 1 113 ? -22.685 4.230 34.089 1.00 81.88 113 GLY A C 1
ATOM 845 O O . GLY A 1 113 ? -22.263 3.818 35.161 1.00 81.88 113 GLY A O 1
ATOM 846 N N . ILE A 1 114 ? -22.073 5.215 33.419 1.00 84.62 114 ILE A N 1
ATOM 847 C CA . ILE A 1 114 ? -20.837 5.859 33.880 1.00 84.62 114 ILE A CA 1
ATOM 848 C C . ILE A 1 114 ? -21.180 7.160 34.624 1.00 84.62 114 ILE A C 1
ATOM 850 O O . ILE A 1 114 ? -21.854 8.017 34.035 1.00 84.62 114 ILE A O 1
ATOM 854 N N . PRO A 1 115 ? -20.679 7.362 35.862 1.00 87.62 115 PRO A N 1
ATOM 855 C CA . PRO A 1 115 ? -20.849 8.611 36.596 1.00 87.62 115 PRO A CA 1
ATOM 856 C C . PRO A 1 115 ? -20.402 9.828 35.783 1.00 87.62 115 PRO A C 1
ATOM 858 O O . PRO A 1 115 ? -19.394 9.798 35.076 1.00 87.62 115 PRO A O 1
ATOM 861 N N . GLU A 1 116 ? -21.142 10.927 35.900 1.00 87.56 116 GLU A N 1
ATOM 862 C CA . GLU A 1 116 ? -20.974 12.115 35.059 1.00 87.56 116 GLU A CA 1
ATOM 863 C C . GLU A 1 116 ? -19.544 12.710 35.065 1.00 87.56 116 GLU A C 1
ATOM 865 O O . GLU A 1 116 ? -19.025 12.989 33.977 1.00 87.56 116 GLU A O 1
ATOM 870 N N . PRO A 1 117 ? -18.827 12.798 36.207 1.00 83.81 117 PRO A N 1
ATOM 871 C CA . PRO A 1 117 ? -17.432 13.249 36.228 1.00 83.81 117 PRO A CA 1
ATOM 872 C C . PRO A 1 117 ? -16.482 12.331 35.443 1.00 83.81 117 PRO A C 1
ATOM 874 O O . PRO A 1 117 ? -15.661 12.816 34.663 1.00 83.81 117 PRO A O 1
ATOM 877 N N . VAL A 1 118 ? -16.642 11.012 35.588 1.00 79.12 118 VAL A N 1
ATOM 878 C CA . VAL A 1 118 ? -15.837 9.993 34.892 1.00 79.12 118 VAL A CA 1
ATOM 879 C C . VAL A 1 118 ? -16.129 10.025 33.393 1.00 79.12 118 VAL A C 1
ATOM 881 O O . VAL A 1 118 ? -15.216 10.027 32.568 1.00 79.12 118 VAL A O 1
ATOM 884 N N . ARG A 1 119 ? -17.409 10.148 33.028 1.00 81.06 119 ARG A N 1
ATOM 885 C CA . ARG A 1 119 ? -17.859 10.260 31.639 1.00 81.06 119 ARG A CA 1
ATOM 886 C C . ARG A 1 119 ? -17.227 11.463 30.936 1.00 81.06 119 ARG A C 1
ATOM 888 O O . ARG A 1 119 ? -16.787 11.325 29.797 1.00 81.06 119 ARG A O 1
ATOM 895 N N . ARG A 1 120 ? -17.160 12.626 31.599 1.00 80.44 120 ARG A N 1
ATOM 896 C CA . ARG A 1 120 ? -16.488 13.825 31.063 1.00 80.44 120 ARG A CA 1
ATOM 897 C C . ARG A 1 120 ? -14.985 13.609 30.886 1.00 80.44 120 ARG A C 1
ATOM 899 O O . ARG A 1 120 ? -14.440 14.048 29.879 1.00 80.44 120 ARG A O 1
ATOM 906 N N . GLY A 1 121 ? -14.331 12.916 31.820 1.00 77.00 121 GLY A N 1
ATOM 907 C CA . GLY A 1 121 ? -12.917 12.544 31.710 1.00 77.00 121 GLY A CA 1
ATOM 908 C C . GLY A 1 121 ? -12.629 11.673 30.483 1.00 77.00 121 GLY A C 1
ATOM 909 O O . GLY A 1 121 ? -11.746 12.001 29.695 1.00 77.00 121 GLY A O 1
ATOM 910 N N . ILE A 1 122 ? -13.438 10.631 30.261 1.00 77.12 122 ILE A N 1
ATOM 911 C CA . ILE A 1 122 ? -13.310 9.737 29.097 1.00 77.12 122 ILE A CA 1
ATOM 912 C C . ILE A 1 122 ? -13.510 10.505 27.786 1.00 77.12 122 ILE A C 1
ATOM 914 O O . ILE A 1 122 ? -12.700 10.379 26.872 1.00 77.12 122 ILE A O 1
ATOM 918 N N . VAL A 1 123 ? -14.549 11.345 27.695 1.00 82.06 123 VAL A N 1
ATOM 919 C CA . VAL A 1 123 ? -14.796 12.162 26.493 1.00 82.06 123 VAL A CA 1
ATOM 920 C C . VAL A 1 123 ? -13.632 13.105 26.214 1.00 82.06 123 VAL A C 1
ATOM 922 O O . VAL A 1 123 ? -13.213 13.212 25.066 1.00 82.06 123 VAL A O 1
ATOM 925 N N . ARG A 1 124 ? -13.077 13.759 27.243 1.00 79.00 124 ARG A N 1
ATOM 926 C CA . ARG A 1 124 ? -11.899 14.626 27.089 1.00 79.00 124 ARG A CA 1
ATOM 927 C C . ARG A 1 124 ? -10.685 13.846 26.594 1.00 79.00 124 ARG A C 1
ATOM 929 O O . ARG A 1 124 ? -10.009 14.326 25.695 1.00 79.00 124 ARG A O 1
ATOM 936 N N . ALA A 1 125 ? -10.433 12.651 27.127 1.00 73.50 125 ALA A N 1
ATOM 937 C CA . ALA A 1 125 ? -9.321 11.806 26.693 1.00 73.50 125 ALA A CA 1
ATOM 938 C C . ALA A 1 125 ? -9.480 11.335 25.235 1.00 73.50 125 ALA A C 1
ATOM 940 O O . ALA A 1 125 ? -8.525 11.391 24.463 1.00 73.50 125 ALA A O 1
ATOM 941 N N . ILE A 1 126 ? -10.691 10.925 24.841 1.00 78.62 126 ILE A N 1
ATOM 942 C CA . ILE A 1 126 ? -11.031 10.577 23.453 1.00 78.62 126 ILE A CA 1
ATOM 943 C C . ILE A 1 126 ? -10.821 11.797 22.546 1.00 78.62 126 ILE A C 1
ATOM 945 O O . ILE A 1 126 ? -10.099 11.708 21.557 1.00 78.62 126 ILE A O 1
ATOM 949 N N . ALA A 1 127 ? -11.391 12.951 22.901 1.00 77.62 127 ALA A N 1
ATOM 950 C CA . ALA A 1 127 ? -11.290 14.174 22.109 1.00 77.62 127 ALA A CA 1
ATOM 951 C C . ALA A 1 127 ? -9.841 14.662 21.962 1.00 77.62 127 ALA A C 1
ATOM 953 O O . ALA A 1 127 ? -9.433 15.017 20.862 1.00 77.62 127 ALA A O 1
ATOM 954 N N . LEU A 1 128 ? -9.049 14.633 23.039 1.00 74.75 128 LEU A N 1
ATOM 955 C CA . LEU A 1 128 ? -7.643 15.031 23.014 1.00 74.75 128 LEU A CA 1
ATOM 956 C C . LEU A 1 128 ? -6.814 14.096 22.126 1.00 74.75 128 LEU A C 1
ATOM 958 O O . LEU A 1 128 ? -6.050 14.574 21.294 1.00 74.75 128 LEU A O 1
ATOM 962 N N . ASN A 1 129 ? -7.006 12.778 22.244 1.00 70.94 129 ASN A N 1
ATOM 963 C CA . ASN A 1 129 ? -6.325 11.814 21.380 1.00 70.94 129 ASN A CA 1
ATOM 964 C C . ASN A 1 129 ? -6.712 11.988 19.908 1.00 70.94 129 ASN A C 1
ATOM 966 O O . ASN A 1 129 ? -5.832 11.948 19.051 1.00 70.94 129 ASN A O 1
ATOM 970 N N . LEU A 1 130 ? -7.993 12.222 19.602 1.00 72.88 130 LEU A N 1
ATOM 971 C CA . LEU A 1 130 ? -8.430 12.513 18.235 1.00 72.88 130 LEU A CA 1
ATOM 972 C C . LEU A 1 130 ? -7.771 13.785 17.705 1.00 72.88 130 LEU A C 1
ATOM 974 O O . LEU A 1 130 ? -7.277 13.793 16.585 1.00 72.88 130 LEU A O 1
ATOM 978 N N . LEU A 1 131 ? -7.744 14.845 18.512 1.00 76.44 131 LEU A N 1
ATOM 979 C CA . LEU A 1 131 ? -7.215 16.143 18.111 1.00 76.44 131 LEU A CA 1
ATOM 980 C C . LEU A 1 131 ? -5.699 16.097 17.893 1.00 76.44 131 LEU A C 1
ATOM 982 O O . LEU A 1 131 ? -5.217 16.654 16.914 1.00 76.44 131 LEU A O 1
ATOM 986 N N . ILE A 1 132 ? -4.957 15.386 18.748 1.00 71.75 132 ILE A N 1
ATOM 987 C CA . ILE A 1 132 ? -3.515 15.161 18.575 1.00 71.75 132 ILE A CA 1
ATOM 988 C C . ILE A 1 132 ? -3.252 14.345 17.307 1.00 71.75 132 ILE A C 1
ATOM 990 O O . ILE A 1 132 ? -2.444 14.761 16.479 1.00 71.75 132 ILE A O 1
ATOM 994 N N . ASN A 1 133 ? -3.952 13.223 17.112 1.00 68.19 133 ASN A N 1
ATOM 995 C CA . ASN A 1 133 ? -3.757 12.386 15.925 1.00 68.19 133 ASN A CA 1
ATOM 996 C C . ASN A 1 133 ? -4.156 13.116 14.637 1.00 68.19 133 ASN A C 1
ATOM 998 O O . ASN A 1 133 ? -3.448 13.006 13.641 1.00 68.19 133 ASN A O 1
ATOM 1002 N N . LEU A 1 134 ? -5.227 13.914 14.660 1.00 68.25 134 LEU A N 1
ATOM 1003 C CA . LEU A 1 134 ? -5.634 14.746 13.529 1.00 68.25 134 LEU A CA 1
ATOM 1004 C C . LEU A 1 134 ? -4.631 15.877 13.266 1.00 68.25 134 LEU A C 1
ATOM 1006 O O . LEU A 1 134 ? -4.305 16.145 12.119 1.00 68.25 134 LEU A O 1
ATOM 1010 N N . ALA A 1 135 ? -4.095 16.526 14.302 1.00 70.44 135 ALA A N 1
ATOM 1011 C CA . ALA A 1 135 ? -3.083 17.570 14.141 1.00 70.44 135 ALA A CA 1
ATOM 1012 C C . ALA A 1 135 ? -1.774 17.018 13.554 1.00 70.44 135 ALA A C 1
ATOM 1014 O O . ALA A 1 135 ? -1.147 17.674 12.722 1.00 70.44 135 ALA A O 1
ATOM 1015 N N . ILE A 1 136 ? -1.382 15.806 13.957 1.00 66.19 136 ILE A N 1
ATOM 1016 C CA . ILE A 1 136 ? -0.262 15.074 13.354 1.00 66.19 136 ILE A CA 1
ATOM 1017 C C . ILE A 1 136 ? -0.605 14.718 11.904 1.00 66.19 136 ILE A C 1
ATOM 1019 O O . ILE A 1 136 ? 0.211 14.954 11.017 1.00 66.19 136 ILE A O 1
ATOM 1023 N N . ALA A 1 137 ? -1.826 14.246 11.643 1.00 62.16 137 ALA A N 1
ATOM 1024 C CA . ALA A 1 137 ? -2.289 13.901 10.304 1.00 62.16 137 ALA A CA 1
ATOM 1025 C C . ALA A 1 137 ? -2.363 15.098 9.338 1.00 62.16 137 ALA A C 1
ATOM 1027 O O . ALA A 1 137 ? -2.096 14.976 8.151 1.00 62.16 137 ALA A O 1
ATOM 1028 N N . LEU A 1 138 ? -2.682 16.293 9.824 1.00 65.94 138 LEU A N 1
ATOM 1029 C CA . LEU A 1 138 ? -2.735 17.486 8.976 1.00 65.94 138 LEU A CA 1
ATOM 1030 C C . LEU A 1 138 ? -1.346 18.060 8.658 1.00 65.94 138 LEU A C 1
ATOM 1032 O O . LEU A 1 138 ? -1.214 18.829 7.709 1.00 65.94 138 LEU A O 1
ATOM 1036 N N . LYS A 1 139 ? -0.320 17.728 9.453 1.00 60.25 139 LYS A N 1
ATOM 1037 C CA . LYS A 1 139 ? 1.047 18.256 9.298 1.00 60.25 139 LYS A CA 1
ATOM 1038 C C . LYS A 1 139 ? 2.030 17.266 8.675 1.00 60.25 139 LYS A C 1
ATOM 1040 O O . LYS A 1 139 ? 3.022 17.698 8.098 1.00 60.25 139 LYS A O 1
ATOM 1045 N N . ALA A 1 140 ? 1.787 15.967 8.808 1.00 62.47 140 ALA A N 1
ATOM 1046 C CA . ALA A 1 140 ? 2.587 14.920 8.187 1.00 62.47 140 ALA A CA 1
ATOM 1047 C C . ALA A 1 140 ? 1.932 14.449 6.874 1.00 62.47 140 ALA A C 1
ATOM 1049 O O . ALA A 1 140 ? 0.709 14.499 6.757 1.00 62.47 140 ALA A O 1
ATOM 1050 N N . PRO A 1 141 ? 2.706 13.956 5.891 1.00 63.53 141 PRO A N 1
ATOM 1051 C CA . PRO A 1 141 ? 2.162 13.315 4.696 1.00 63.53 141 PRO A CA 1
ATOM 1052 C C . PRO A 1 141 ? 1.539 11.959 5.072 1.00 63.53 141 PRO A C 1
ATOM 1054 O O . PRO A 1 141 ? 2.146 10.907 4.884 1.00 63.53 141 PRO A O 1
ATOM 1057 N N . VAL A 1 142 ? 0.350 11.977 5.674 1.00 71.38 142 VAL A N 1
ATOM 1058 C CA . VAL A 1 142 ? -0.380 10.771 6.080 1.00 71.38 142 VAL A CA 1
ATOM 1059 C C . VAL A 1 142 ? -1.548 10.479 5.153 1.00 71.38 142 VAL A C 1
ATOM 1061 O O . VAL A 1 142 ? -2.065 11.337 4.437 1.00 71.38 142 VAL A O 1
ATOM 1064 N N . ASP A 1 143 ? -1.998 9.235 5.217 1.00 84.44 143 ASP A N 1
ATOM 1065 C CA . ASP A 1 143 ? -3.108 8.749 4.425 1.00 84.44 143 ASP A CA 1
ATOM 1066 C C . ASP A 1 143 ? -4.452 8.958 5.142 1.00 84.44 143 ASP A C 1
ATOM 1068 O O . ASP A 1 143 ? -4.929 8.107 5.899 1.00 84.44 143 ASP A O 1
ATOM 1072 N N . ASN A 1 144 ? -5.076 10.110 4.889 1.00 88.75 144 ASN A N 1
ATOM 1073 C CA . ASN A 1 144 ? -6.372 10.467 5.474 1.00 88.75 144 ASN A CA 1
ATOM 1074 C C . ASN A 1 144 ? -7.493 9.494 5.077 1.00 88.75 144 ASN A C 1
ATOM 1076 O O . ASN A 1 144 ? -8.416 9.266 5.862 1.00 88.75 144 ASN A O 1
ATOM 1080 N N . ALA A 1 145 ? -7.423 8.904 3.880 1.00 92.69 145 ALA A N 1
ATOM 1081 C CA . ALA A 1 145 ? -8.404 7.919 3.439 1.00 92.69 145 ALA A CA 1
ATOM 1082 C C . ALA A 1 145 ? -8.279 6.629 4.262 1.00 92.69 145 ALA A C 1
ATOM 1084 O O . ALA A 1 145 ? -9.293 6.089 4.713 1.00 92.69 145 ALA A O 1
ATOM 1085 N N . ALA A 1 146 ? -7.051 6.187 4.551 1.00 93.69 146 ALA A N 1
ATOM 1086 C CA . ALA A 1 146 ? -6.819 5.058 5.443 1.00 93.69 146 ALA A CA 1
ATOM 1087 C C . ALA A 1 146 ? -7.285 5.328 6.880 1.00 93.69 146 ALA A C 1
ATOM 1089 O O . ALA A 1 146 ? -7.887 4.450 7.500 1.00 93.69 146 ALA A O 1
ATOM 1090 N N . HIS A 1 147 ? -7.056 6.534 7.408 1.00 92.69 147 HIS A N 1
ATOM 1091 C CA . HIS A 1 147 ? -7.531 6.919 8.744 1.00 92.69 147 HIS A CA 1
ATOM 1092 C C . HIS A 1 147 ? -9.051 6.935 8.831 1.00 92.69 147 HIS A C 1
ATOM 1094 O O . HIS A 1 147 ? -9.616 6.365 9.764 1.00 92.69 147 HIS A O 1
ATOM 1100 N N . LEU A 1 148 ? -9.723 7.544 7.852 1.00 92.31 148 LEU A N 1
ATOM 1101 C CA . LEU A 1 148 ? -11.180 7.608 7.820 1.00 92.31 148 LEU A CA 1
ATOM 1102 C C . LEU A 1 148 ? -11.800 6.214 7.651 1.00 92.31 148 LEU A C 1
ATOM 1104 O O . LEU A 1 148 ? -12.722 5.863 8.387 1.00 92.31 148 LEU A O 1
ATOM 1108 N N . GLY A 1 149 ? -11.274 5.402 6.729 1.00 95.75 149 GLY A N 1
ATOM 1109 C CA . GLY A 1 149 ? -11.724 4.023 6.524 1.00 95.75 149 GLY A CA 1
ATOM 1110 C C . GLY A 1 149 ? -11.533 3.157 7.770 1.00 95.75 149 GLY A C 1
ATOM 1111 O O . GLY A 1 149 ? -12.451 2.440 8.182 1.00 95.7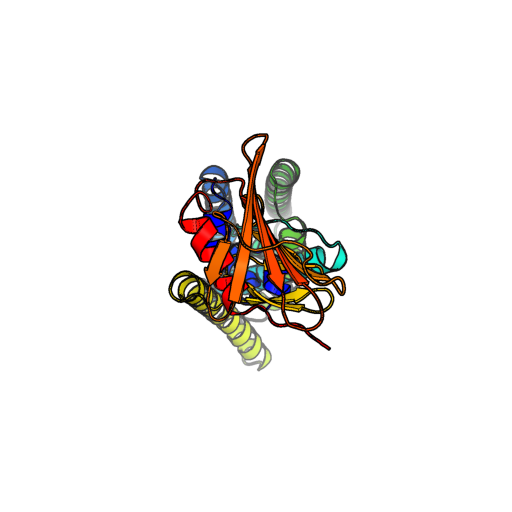5 149 GLY A O 1
ATOM 1112 N N . GLY A 1 150 ? -10.379 3.286 8.427 1.00 96.12 150 GLY A N 1
ATOM 1113 C CA . GLY A 1 150 ? -10.099 2.655 9.713 1.00 96.12 150 GLY A CA 1
ATOM 1114 C C . GLY A 1 150 ? -11.090 3.088 10.792 1.00 96.12 150 GLY A C 1
ATOM 1115 O O . GLY A 1 150 ? -11.745 2.245 11.395 1.00 96.12 150 GLY A O 1
ATOM 1116 N N . LEU A 1 151 ? -11.279 4.395 10.988 1.00 94.00 151 LEU A N 1
ATOM 1117 C CA . LEU A 1 151 ? -12.190 4.953 11.990 1.00 94.00 151 LEU A CA 1
ATOM 1118 C C . LEU A 1 151 ? -13.633 4.470 11.813 1.00 94.00 151 LEU A C 1
ATOM 1120 O O . LEU A 1 151 ? -14.241 3.983 12.767 1.00 94.00 151 LEU A O 1
ATOM 1124 N N . LEU A 1 152 ? -14.183 4.597 10.602 1.00 96.06 152 LEU A N 1
ATOM 1125 C CA . LEU A 1 152 ? -15.568 4.222 10.315 1.00 96.06 152 LEU A CA 1
ATOM 1126 C C . LEU A 1 152 ? -15.785 2.717 10.484 1.00 96.06 152 LEU A C 1
ATOM 1128 O O . LEU A 1 152 ? -16.738 2.308 11.151 1.00 96.06 152 LEU A O 1
ATOM 1132 N N . SER A 1 153 ? -14.879 1.892 9.951 1.00 96.38 153 SER A N 1
ATOM 1133 C CA . SER A 1 153 ? -14.940 0.440 10.156 1.00 96.38 153 SER A CA 1
ATOM 1134 C C . SER A 1 153 ? -14.803 0.076 11.636 1.00 96.38 153 SER A C 1
ATOM 1136 O O . SER A 1 153 ? -15.531 -0.786 12.119 1.00 96.38 153 SER A O 1
ATOM 1138 N N . GLY A 1 154 ? -13.965 0.789 12.388 1.00 94.38 154 GLY A N 1
ATOM 1139 C CA . GLY A 1 154 ? -13.816 0.648 13.831 1.00 94.38 154 GLY A CA 1
ATOM 1140 C C . GLY A 1 154 ? -15.086 0.956 14.615 1.00 94.38 154 GLY A C 1
ATOM 1141 O O . GLY A 1 154 ? -15.446 0.197 15.510 1.00 94.38 154 GLY A O 1
ATOM 1142 N N . VAL A 1 155 ? -15.808 2.026 14.266 1.00 93.56 155 VAL A N 1
ATOM 1143 C CA . VAL A 1 155 ? -17.112 2.334 14.875 1.00 93.56 155 VAL A CA 1
ATOM 1144 C C . VAL A 1 155 ? -18.106 1.207 14.600 1.00 93.56 155 VAL A C 1
ATOM 1146 O O . VAL A 1 155 ? -18.745 0.710 15.526 1.00 93.56 155 VAL A O 1
ATOM 1149 N N . VAL A 1 156 ? -18.211 0.761 13.346 1.00 92.56 156 VAL A N 1
ATOM 1150 C CA . VAL A 1 15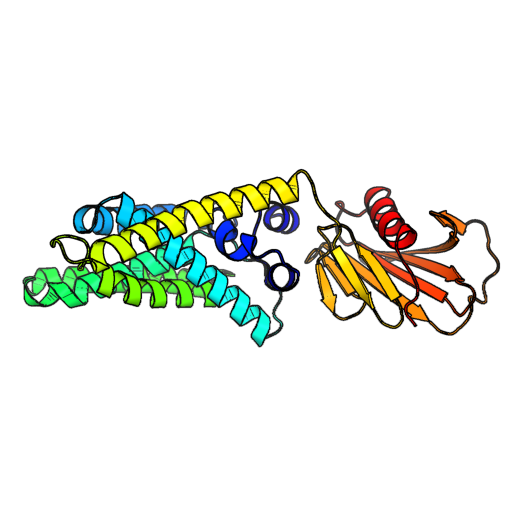6 ? -19.135 -0.312 12.948 1.00 92.56 156 VAL A CA 1
ATOM 1151 C C . VAL A 1 156 ? -18.805 -1.624 13.669 1.00 92.56 156 VAL A C 1
ATOM 1153 O O . VAL A 1 156 ? -19.663 -2.206 14.336 1.00 92.56 156 VAL A O 1
ATOM 1156 N N . LEU A 1 157 ? -17.551 -2.071 13.589 1.00 89.50 157 LEU A N 1
ATOM 1157 C CA . LEU A 1 157 ? -17.088 -3.310 14.213 1.00 89.50 157 LEU A CA 1
ATOM 1158 C C . LEU A 1 157 ? -17.118 -3.223 15.741 1.00 89.50 157 LEU A C 1
ATOM 1160 O O . LEU A 1 157 ? -17.464 -4.197 16.402 1.00 89.50 157 LEU A O 1
ATOM 1164 N N . GLY A 1 158 ? -16.825 -2.058 16.316 1.00 87.00 158 GLY A N 1
ATOM 1165 C CA . GLY A 1 158 ? -16.881 -1.810 17.752 1.00 87.00 158 GLY A CA 1
ATOM 1166 C C . GLY A 1 158 ? -18.299 -1.779 18.316 1.00 87.00 158 GLY A C 1
ATOM 1167 O O . GLY A 1 158 ? -18.504 -2.205 19.447 1.00 87.00 158 GLY A O 1
ATOM 1168 N N . LEU A 1 159 ? -19.305 -1.345 17.547 1.00 83.50 159 LEU A N 1
ATOM 1169 C CA . LEU A 1 159 ? -20.712 -1.482 17.950 1.00 83.50 159 LEU A CA 1
ATOM 1170 C C . LEU A 1 159 ? -21.140 -2.957 17.973 1.00 83.50 159 LEU A C 1
ATOM 1172 O O . LEU A 1 159 ? -21.932 -3.360 18.834 1.00 83.50 159 LEU A O 1
ATOM 1176 N N . ALA A 1 160 ? -20.578 -3.763 17.070 1.00 79.50 160 ALA A N 1
ATOM 1177 C CA . ALA A 1 160 ? -20.787 -5.204 17.019 1.00 79.50 160 ALA A CA 1
ATOM 1178 C C . ALA A 1 160 ? -19.961 -5.975 18.071 1.00 79.50 160 ALA A C 1
ATOM 1180 O O . ALA A 1 160 ? -20.417 -7.002 18.562 1.00 79.50 160 ALA A O 1
ATOM 1181 N N . ALA A 1 161 ? -18.786 -5.487 18.481 1.00 69.88 161 ALA A N 1
ATOM 1182 C CA . ALA A 1 161 ? -17.833 -6.226 19.317 1.00 69.88 161 ALA A CA 1
ATOM 1183 C C . ALA A 1 161 ? -18.329 -6.628 20.730 1.00 69.88 161 ALA A C 1
ATOM 1185 O O . ALA A 1 161 ? -18.003 -7.715 21.199 1.00 69.88 161 ALA A O 1
ATOM 1186 N N . PRO A 1 162 ? -19.158 -5.846 21.444 1.00 64.31 162 PRO A N 1
ATOM 1187 C CA . PRO A 1 162 ? -19.778 -6.284 22.696 1.00 64.31 162 PRO A CA 1
ATOM 1188 C C . PRO A 1 162 ? -20.788 -7.417 22.509 1.00 64.31 162 PRO A C 1
ATOM 1190 O O . PRO A 1 162 ? -20.993 -8.210 23.429 1.00 64.31 162 PRO A O 1
ATOM 1193 N N . LEU A 1 163 ? -21.364 -7.563 21.309 1.00 62.94 163 LEU A N 1
ATOM 1194 C CA . LEU A 1 163 ? -22.070 -8.776 20.898 1.00 62.94 163 LEU A CA 1
ATOM 1195 C C . LEU A 1 163 ? -21.060 -9.908 20.655 1.00 62.94 163 LEU A C 1
ATOM 1197 O O . LEU A 1 163 ? -21.214 -10.644 19.700 1.00 62.94 163 LEU A O 1
ATOM 1201 N N . LEU A 1 164 ? -20.009 -10.057 21.461 1.00 57.59 164 LEU A N 1
ATOM 1202 C CA . LEU A 1 164 ? -19.028 -11.148 21.394 1.00 57.59 164 LEU A CA 1
ATOM 1203 C C . LEU A 1 164 ? -18.685 -11.703 22.771 1.00 57.59 164 LEU A C 1
ATOM 1205 O O . LEU A 1 164 ? -18.044 -12.749 22.836 1.00 57.59 164 LEU A O 1
ATOM 1209 N N . ARG A 1 165 ? -19.085 -11.034 23.862 1.00 60.25 165 ARG A N 1
ATOM 1210 C CA . ARG A 1 165 ? -18.662 -11.390 25.224 1.00 60.25 165 ARG A CA 1
ATOM 1211 C C . ARG A 1 165 ? -19.652 -12.222 26.044 1.00 60.25 165 ARG A C 1
ATOM 1213 O O . ARG A 1 165 ? -19.272 -12.630 27.131 1.00 60.25 165 ARG A O 1
ATOM 1220 N N . GLY A 1 166 ? -20.856 -12.544 25.560 1.00 50.25 166 GLY A N 1
ATOM 1221 C CA . GLY A 1 166 ? -21.804 -13.268 26.423 1.00 50.25 166 GLY A CA 1
ATOM 1222 C C . GLY A 1 166 ? -23.062 -13.845 25.779 1.00 50.25 166 GLY A C 1
ATOM 1223 O O . GLY A 1 166 ? -24.156 -13.383 26.080 1.00 50.25 166 GLY A O 1
ATOM 1224 N N . GLY A 1 167 ? -22.938 -14.890 24.957 1.00 58.53 167 GLY A N 1
ATOM 1225 C CA . GLY A 1 167 ? -24.094 -15.728 24.616 1.00 58.53 167 GLY A CA 1
ATOM 1226 C C . GLY A 1 167 ? -23.786 -16.877 23.654 1.00 58.53 167 GLY A C 1
ATOM 1227 O O . GLY A 1 167 ? -22.836 -16.802 22.879 1.00 58.53 167 GLY A O 1
ATOM 1228 N N . ASP A 1 168 ? -24.650 -17.897 23.648 1.00 58.94 168 ASP A N 1
ATOM 1229 C CA . ASP A 1 168 ? -24.606 -19.061 22.739 1.00 58.94 168 ASP A CA 1
ATOM 1230 C C . ASP A 1 168 ? -25.153 -18.767 21.328 1.00 58.94 168 ASP A C 1
ATOM 1232 O O . ASP A 1 168 ? -25.356 -19.662 20.504 1.00 58.94 168 ASP A O 1
ATOM 1236 N N . ARG A 1 169 ? -25.418 -17.494 21.010 1.00 66.25 169 ARG A N 1
ATOM 1237 C CA . ARG A 1 169 ? -25.978 -17.114 19.706 1.00 66.25 169 ARG A CA 1
ATOM 1238 C C . ARG A 1 169 ? -24.956 -17.328 18.577 1.00 66.25 169 ARG A C 1
ATOM 1240 O O . ARG A 1 169 ? -23.787 -16.962 18.718 1.00 66.25 169 ARG A O 1
ATOM 1247 N N . PRO A 1 170 ? -25.384 -17.840 17.410 1.00 62.78 170 PRO A N 1
ATOM 1248 C CA . PRO A 1 170 ? -24.483 -18.210 16.314 1.00 62.78 170 PRO A CA 1
ATOM 1249 C C . PRO A 1 170 ? -23.649 -17.035 15.776 1.00 62.78 170 PRO A C 1
ATOM 1251 O O . PRO A 1 170 ? -22.486 -17.226 15.420 1.00 62.78 170 PRO A O 1
ATOM 1254 N N . TRP A 1 171 ? -24.186 -15.812 15.804 1.00 62.75 171 TRP A N 1
ATOM 1255 C CA . TRP A 1 171 ? -23.502 -14.602 15.332 1.00 62.75 171 TRP A CA 1
ATOM 1256 C C . TRP A 1 171 ? -22.200 -14.287 16.096 1.00 62.75 171 TRP A C 1
ATOM 1258 O O . TRP A 1 171 ? -21.267 -13.749 15.506 1.00 62.75 171 TRP A O 1
ATOM 1268 N N . HIS A 1 172 ? -22.073 -14.707 17.363 1.00 70.19 172 HIS A N 1
ATOM 1269 C CA . HIS A 1 172 ? -20.844 -14.538 18.152 1.00 70.19 172 HIS A CA 1
ATOM 1270 C C . HIS A 1 172 ? -19.654 -15.311 17.567 1.00 70.19 172 HIS A C 1
ATOM 1272 O O . HIS A 1 172 ? -18.521 -14.825 17.578 1.00 70.19 172 HIS A O 1
ATOM 1278 N N . ARG A 1 173 ? -19.909 -16.521 17.049 1.00 74.12 173 ARG A N 1
ATOM 1279 C CA . ARG A 1 173 ? -18.882 -17.353 16.408 1.00 74.12 173 ARG A CA 1
ATOM 1280 C C . ARG A 1 173 ? -18.439 -16.740 15.087 1.00 74.12 173 ARG A C 1
ATOM 1282 O O . ARG A 1 173 ? -17.242 -16.629 14.858 1.00 74.12 173 ARG A O 1
ATOM 1289 N N . VAL A 1 174 ? -19.390 -16.283 14.272 1.00 77.44 174 VAL A N 1
ATOM 1290 C CA . VAL A 1 174 ? -19.115 -15.698 12.950 1.00 77.44 174 VAL A CA 1
ATOM 1291 C C . VAL A 1 174 ? -18.189 -14.488 13.057 1.00 77.44 174 VAL A C 1
ATOM 1293 O O . VAL A 1 174 ? -17.179 -14.430 12.363 1.00 77.44 174 VAL A O 1
ATOM 1296 N N . THR A 1 175 ? -18.463 -13.549 13.963 1.00 76.25 175 THR A N 1
ATOM 1297 C CA . THR A 1 175 ? -17.616 -12.358 14.110 1.00 76.25 175 THR A CA 1
ATOM 1298 C C . THR A 1 175 ? -16.230 -12.688 14.668 1.00 76.25 175 THR A C 1
ATOM 1300 O O . THR A 1 175 ? -15.243 -12.154 14.171 1.00 76.25 175 THR A O 1
ATOM 1303 N N . ARG A 1 176 ? -16.116 -13.591 15.657 1.00 80.25 176 ARG A N 1
ATOM 1304 C CA . ARG A 1 176 ? -14.803 -14.049 16.158 1.00 80.25 176 ARG A CA 1
ATOM 1305 C C . ARG A 1 176 ? -13.975 -14.692 15.044 1.00 80.25 176 ARG A C 1
ATOM 1307 O O . ARG A 1 176 ? -12.797 -14.378 14.911 1.00 80.25 176 ARG A O 1
ATOM 1314 N N . ILE A 1 177 ? -14.603 -15.551 14.240 1.00 84.62 177 ILE A N 1
ATOM 1315 C CA . ILE A 1 177 ? -13.976 -16.177 13.071 1.00 84.62 177 ILE A CA 1
ATOM 1316 C C . ILE A 1 177 ? -13.542 -15.106 12.072 1.00 84.62 177 ILE A C 1
ATOM 1318 O O . ILE A 1 177 ? -12.408 -15.155 11.616 1.00 84.62 177 ILE A O 1
ATOM 1322 N N . GLY A 1 178 ? -14.392 -14.119 11.779 1.00 85.94 178 GLY A N 1
ATOM 1323 C CA . GLY A 1 178 ? -14.061 -13.024 10.866 1.00 85.94 178 GLY A CA 1
ATOM 1324 C C . GLY A 1 178 ? -12.835 -12.228 11.313 1.00 85.94 178 GLY A C 1
ATOM 1325 O O . GLY A 1 178 ? -11.923 -12.017 10.525 1.00 85.94 178 GLY A O 1
ATOM 1326 N N . LEU A 1 179 ? -12.767 -11.851 12.591 1.00 87.06 179 LEU A N 1
ATOM 1327 C CA . LEU A 1 179 ? -11.646 -11.085 13.144 1.00 87.06 179 LEU A CA 1
ATOM 1328 C C . LEU A 1 179 ? -10.337 -11.892 13.173 1.00 87.06 179 LEU A C 1
ATOM 1330 O O . LEU A 1 179 ? -9.280 -11.370 12.818 1.00 87.06 179 LEU A O 1
ATOM 1334 N N . LEU A 1 180 ? -10.399 -13.176 13.541 1.00 87.50 180 LEU A N 1
ATOM 1335 C CA . LEU A 1 180 ? -9.243 -14.075 13.451 1.00 87.50 180 LEU A CA 1
ATOM 1336 C C . LEU A 1 180 ? -8.812 -14.288 11.995 1.00 87.50 180 LEU A C 1
ATOM 1338 O O . LEU A 1 180 ? -7.620 -14.261 11.697 1.00 87.50 180 LEU A O 1
ATOM 1342 N N . ALA A 1 181 ? -9.769 -14.439 11.080 1.00 90.81 181 ALA A N 1
ATOM 1343 C CA . ALA A 1 181 ? -9.499 -14.542 9.654 1.00 90.81 181 ALA A CA 1
ATOM 1344 C C . ALA A 1 181 ? -8.841 -13.266 9.116 1.00 90.81 181 ALA A C 1
ATOM 1346 O O . ALA A 1 181 ? -7.943 -13.372 8.293 1.00 90.81 181 ALA A O 1
ATOM 1347 N N . SER A 1 182 ? -9.204 -12.075 9.606 1.00 90.50 182 SER A N 1
ATOM 1348 C CA . SER A 1 182 ? -8.518 -10.825 9.253 1.00 90.50 182 SER A CA 1
ATOM 1349 C C . SER A 1 182 ? -7.067 -10.795 9.732 1.00 90.50 182 SER A C 1
ATOM 1351 O O . SER A 1 182 ? -6.200 -10.349 8.986 1.00 90.50 182 SER A O 1
ATOM 1353 N N . ALA A 1 183 ? -6.778 -11.288 10.940 1.00 90.94 183 ALA A N 1
ATOM 1354 C CA . ALA A 1 183 ? -5.404 -11.384 11.435 1.00 90.94 183 ALA A CA 1
ATOM 1355 C C . ALA A 1 183 ? -4.566 -12.373 10.603 1.00 90.94 183 ALA A C 1
ATOM 1357 O O . ALA A 1 183 ? -3.454 -12.050 10.188 1.00 90.94 183 ALA A O 1
ATOM 1358 N N . LEU A 1 184 ? -5.127 -13.547 10.292 1.00 93.56 184 LEU A N 1
ATOM 1359 C CA . LEU A 1 184 ? -4.490 -14.532 9.414 1.00 93.56 184 LEU A CA 1
ATOM 1360 C C . LEU A 1 184 ? -4.309 -13.999 7.989 1.00 93.56 184 LEU A C 1
ATOM 1362 O O . LEU A 1 184 ? -3.265 -14.224 7.382 1.00 93.56 184 LEU A O 1
ATOM 1366 N N . ALA A 1 185 ? -5.296 -13.268 7.469 1.00 93.44 185 ALA A N 1
ATOM 1367 C CA . ALA A 1 185 ? -5.205 -12.618 6.173 1.00 93.44 185 ALA A CA 1
ATOM 1368 C C . ALA A 1 185 ? -4.055 -11.616 6.173 1.00 93.44 185 ALA A C 1
ATOM 1370 O O . ALA A 1 185 ? -3.189 -11.720 5.318 1.00 93.44 185 ALA A O 1
ATOM 1371 N N . LEU A 1 186 ? -3.978 -10.716 7.157 1.00 92.19 186 LEU A N 1
ATOM 1372 C CA . LEU A 1 186 ? -2.888 -9.747 7.258 1.00 92.19 186 LEU A CA 1
ATOM 1373 C C . LEU A 1 186 ? -1.513 -10.436 7.265 1.00 92.19 186 LEU A C 1
ATOM 1375 O O . LEU A 1 186 ? -0.643 -10.058 6.487 1.00 92.19 186 LEU A O 1
ATOM 1379 N N . ALA A 1 187 ? -1.348 -11.502 8.055 1.00 92.12 187 ALA A N 1
ATOM 1380 C CA . ALA A 1 187 ? -0.118 -12.295 8.070 1.00 92.12 187 ALA A CA 1
ATOM 1381 C C . ALA A 1 187 ? 0.193 -12.944 6.705 1.00 92.12 187 ALA A C 1
ATOM 1383 O O . ALA A 1 187 ? 1.344 -12.960 6.268 1.00 92.12 187 ALA A O 1
ATOM 1384 N N . ALA A 1 188 ? -0.820 -13.449 5.997 1.00 94.00 188 ALA A N 1
ATOM 1385 C CA . ALA A 1 188 ? -0.653 -13.997 4.653 1.00 94.00 188 ALA A CA 1
ATOM 1386 C C . ALA A 1 188 ? -0.284 -12.918 3.619 1.00 94.00 188 ALA A C 1
ATOM 1388 O O . ALA A 1 188 ? 0.537 -13.174 2.736 1.00 94.00 188 ALA A O 1
ATOM 1389 N N . LEU A 1 189 ? -0.854 -11.713 3.731 1.00 93.56 189 LEU A N 1
ATOM 1390 C CA . LEU A 1 189 ? -0.527 -10.581 2.861 1.00 93.56 189 LEU A CA 1
ATOM 1391 C C . LEU A 1 189 ? 0.932 -10.143 3.056 1.00 93.56 189 LEU A C 1
ATOM 1393 O O . LEU A 1 189 ? 1.619 -9.866 2.077 1.00 93.56 189 LEU A O 1
ATOM 1397 N N . GLU A 1 190 ? 1.437 -10.175 4.286 1.00 91.62 190 GLU A N 1
ATOM 1398 C CA . GLU A 1 190 ? 2.858 -9.951 4.577 1.00 91.62 190 GLU A CA 1
ATOM 1399 C C . GLU A 1 190 ? 3.758 -11.049 4.013 1.00 91.62 190 GLU A C 1
ATOM 1401 O O . GLU A 1 190 ? 4.774 -10.773 3.376 1.00 91.62 190 GLU A O 1
ATOM 1406 N N . GLY A 1 191 ? 3.360 -12.315 4.160 1.00 91.31 191 GLY A N 1
ATOM 1407 C CA . GLY A 1 191 ? 4.060 -13.424 3.512 1.00 91.31 191 GLY A CA 1
ATOM 1408 C C . GLY A 1 191 ? 4.141 -13.240 1.991 1.00 91.31 191 GLY A C 1
ATOM 1409 O O . GLY A 1 191 ? 5.192 -13.470 1.388 1.00 91.31 191 GLY A O 1
ATOM 1410 N N . ALA A 1 192 ? 3.061 -12.759 1.367 1.00 90.50 192 ALA A N 1
ATOM 1411 C CA . ALA A 1 192 ? 3.035 -12.426 -0.053 1.00 90.50 192 ALA A CA 1
ATOM 1412 C C . ALA A 1 192 ? 3.942 -11.230 -0.396 1.00 90.50 192 ALA A C 1
ATOM 1414 O O . ALA A 1 192 ? 4.629 -11.282 -1.421 1.00 90.50 192 ALA A O 1
ATOM 1415 N N . ALA A 1 193 ? 3.995 -10.201 0.456 1.00 88.88 193 ALA A N 1
ATOM 1416 C CA . ALA A 1 193 ? 4.901 -9.060 0.318 1.00 88.88 193 ALA A CA 1
ATOM 1417 C C . ALA A 1 193 ? 6.364 -9.513 0.260 1.00 88.88 193 ALA A C 1
ATOM 1419 O O . ALA A 1 193 ? 7.080 -9.229 -0.704 1.00 88.88 193 ALA A O 1
ATOM 1420 N N . VAL A 1 194 ? 6.782 -10.307 1.249 1.00 89.56 194 VAL A N 1
ATOM 1421 C CA . VAL A 1 194 ? 8.139 -10.862 1.335 1.00 89.56 194 VAL A CA 1
ATOM 1422 C C . VAL A 1 194 ? 8.431 -11.769 0.140 1.00 89.56 194 VAL A C 1
ATOM 1424 O O . VAL A 1 194 ? 9.484 -11.648 -0.488 1.00 89.56 194 VAL A O 1
ATOM 1427 N N . ALA A 1 195 ? 7.493 -12.642 -0.239 1.00 90.44 195 ALA A N 1
ATOM 1428 C CA . ALA A 1 195 ? 7.664 -13.519 -1.394 1.00 90.44 195 ALA A CA 1
ATOM 1429 C C . ALA A 1 195 ? 7.860 -12.729 -2.700 1.00 90.44 195 ALA A C 1
ATOM 1431 O O . ALA A 1 195 ? 8.720 -13.092 -3.504 1.00 90.44 195 ALA A O 1
ATOM 1432 N N . ARG A 1 196 ? 7.113 -11.634 -2.905 1.00 87.62 196 ARG A N 1
ATOM 1433 C CA . ARG A 1 196 ? 7.266 -10.740 -4.067 1.00 87.62 196 ARG A CA 1
ATOM 1434 C C . ARG A 1 196 ? 8.592 -9.986 -4.052 1.00 87.62 196 ARG A C 1
ATOM 1436 O O . ARG A 1 196 ? 9.173 -9.800 -5.118 1.00 87.62 196 ARG A O 1
ATOM 1443 N N . ALA A 1 197 ? 9.081 -9.597 -2.877 1.00 84.94 197 ALA A N 1
ATOM 1444 C CA . ALA A 1 197 ? 10.376 -8.942 -2.734 1.00 84.94 197 ALA A CA 1
ATOM 1445 C C . ALA A 1 197 ? 11.553 -9.889 -3.033 1.00 84.94 197 ALA A C 1
ATOM 1447 O O . ALA A 1 197 ? 12.525 -9.471 -3.658 1.00 84.94 197 ALA A O 1
ATOM 1448 N N . VAL A 1 198 ? 11.462 -11.160 -2.617 1.00 88.00 198 VAL A N 1
ATOM 1449 C CA . VAL A 1 198 ? 12.544 -12.155 -2.762 1.00 88.00 198 VAL A CA 1
ATOM 1450 C C . VAL A 1 198 ? 12.512 -12.876 -4.115 1.00 88.00 198 VAL A C 1
ATOM 1452 O O . VAL A 1 198 ? 13.562 -13.150 -4.691 1.00 88.00 198 VAL A O 1
ATOM 1455 N N . LYS A 1 199 ? 11.326 -13.199 -4.643 1.00 88.06 199 LYS A N 1
ATOM 1456 C CA . LYS A 1 199 ? 11.137 -13.869 -5.943 1.00 88.06 199 LYS A CA 1
ATOM 1457 C C . LYS A 1 199 ? 10.186 -13.053 -6.823 1.00 88.06 199 LYS A C 1
ATOM 1459 O O . LYS A 1 199 ? 9.029 -13.445 -7.022 1.00 88.06 199 LYS A O 1
ATOM 1464 N N . PRO A 1 200 ? 10.650 -11.906 -7.339 1.00 86.94 200 PRO A N 1
ATOM 1465 C CA . PRO A 1 200 ? 9.800 -11.008 -8.093 1.00 86.94 200 PRO A CA 1
ATOM 1466 C C . PRO A 1 200 ? 9.348 -11.611 -9.421 1.00 86.94 200 PRO A C 1
ATOM 1468 O O . PRO A 1 200 ? 10.124 -12.239 -10.139 1.00 86.94 200 PRO A O 1
ATOM 1471 N N . ARG A 1 201 ? 8.083 -11.367 -9.772 1.00 90.81 201 ARG A N 1
ATOM 1472 C CA . ARG A 1 201 ? 7.532 -11.683 -11.095 1.00 90.81 201 ARG A CA 1
ATOM 1473 C C . ARG A 1 201 ? 7.361 -10.398 -11.906 1.00 90.81 201 ARG A C 1
ATOM 1475 O O . ARG A 1 201 ? 6.847 -9.434 -11.336 1.00 90.81 201 ARG A O 1
ATOM 1482 N N . PRO A 1 202 ? 7.760 -10.373 -13.190 1.00 93.50 202 PRO A N 1
ATOM 1483 C CA . PRO A 1 202 ? 7.545 -9.222 -14.064 1.00 93.50 202 PRO A CA 1
ATOM 1484 C C . PRO A 1 202 ? 6.068 -8.817 -14.152 1.00 93.50 202 PRO A C 1
ATOM 1486 O O . PRO A 1 202 ? 5.179 -9.639 -13.913 1.00 93.50 202 PRO A O 1
ATOM 1489 N N . ARG A 1 203 ? 5.819 -7.553 -14.500 1.00 94.88 203 ARG A N 1
ATOM 1490 C CA . ARG A 1 203 ? 4.479 -7.030 -14.798 1.00 94.88 203 ARG A CA 1
ATOM 1491 C C . ARG A 1 203 ? 4.314 -6.848 -16.292 1.00 94.88 203 ARG A C 1
ATOM 1493 O O . ARG A 1 203 ? 5.271 -6.528 -16.990 1.00 94.88 203 ARG A O 1
ATOM 1500 N N . THR A 1 204 ? 3.082 -6.985 -16.762 1.00 95.62 204 THR A N 1
ATOM 1501 C CA . THR A 1 204 ? 2.758 -6.733 -18.166 1.00 95.62 204 THR A CA 1
ATOM 1502 C C . THR A 1 204 ? 2.475 -5.249 -18.360 1.00 95.62 204 THR A C 1
ATOM 1504 O O . THR A 1 204 ? 1.562 -4.705 -17.746 1.00 95.62 204 THR A O 1
ATOM 1507 N N . LEU A 1 205 ? 3.241 -4.599 -19.230 1.00 96.19 205 LEU A N 1
ATOM 1508 C CA . LEU A 1 205 ? 3.014 -3.231 -19.670 1.00 96.19 205 LEU A CA 1
ATOM 1509 C C . LEU A 1 205 ? 2.432 -3.256 -21.083 1.00 96.19 205 LEU A C 1
ATOM 1511 O O . LEU A 1 205 ? 3.048 -3.783 -22.006 1.00 96.19 205 LEU A O 1
ATOM 1515 N N . ARG A 1 206 ? 1.248 -2.666 -21.245 1.00 95.38 206 ARG A N 1
ATOM 1516 C CA . ARG A 1 206 ? 0.596 -2.478 -22.546 1.00 95.38 206 ARG A CA 1
ATOM 1517 C C . ARG A 1 206 ? 0.634 -1.013 -22.923 1.00 95.38 206 ARG A C 1
ATOM 1519 O O . ARG A 1 206 ? 0.212 -0.180 -22.123 1.00 95.38 206 ARG A O 1
ATOM 1526 N N . GLY A 1 207 ? 1.124 -0.717 -24.117 1.00 90.62 207 GLY A N 1
ATOM 1527 C CA . GLY A 1 207 ? 1.145 0.613 -24.712 1.00 90.62 207 GLY A CA 1
ATOM 1528 C C . GLY A 1 207 ? 0.493 0.636 -26.090 1.00 90.62 207 GLY A C 1
ATOM 1529 O O . GLY A 1 207 ? -0.041 -0.382 -26.535 1.00 90.62 207 GLY A O 1
ATOM 1530 N N . PRO A 1 208 ? 0.510 1.795 -26.766 1.00 90.50 208 PRO A N 1
ATOM 1531 C CA . PRO A 1 208 ? 0.028 1.912 -28.139 1.00 90.50 208 PRO A CA 1
ATOM 1532 C C . PRO A 1 208 ? 0.790 0.939 -29.051 1.00 90.50 208 PRO A C 1
ATOM 1534 O O . PRO A 1 208 ? 2.009 1.051 -29.173 1.00 90.50 208 PRO A O 1
ATOM 1537 N N . GLY A 1 209 ? 0.085 -0.052 -29.608 1.00 91.69 209 GLY A N 1
ATOM 1538 C CA . GLY A 1 209 ? 0.646 -1.049 -30.528 1.00 91.69 209 GLY A CA 1
ATOM 1539 C C . GLY A 1 209 ? 1.720 -1.969 -29.936 1.00 91.69 209 GLY A C 1
ATOM 1540 O O . GLY A 1 209 ? 2.449 -2.604 -30.687 1.00 91.69 209 GLY A O 1
ATOM 1541 N N . VAL A 1 210 ? 1.872 -2.058 -28.606 1.00 94.81 210 VAL A N 1
ATOM 1542 C CA . VAL A 1 210 ? 2.958 -2.841 -27.989 1.00 94.81 210 VAL A CA 1
ATOM 1543 C C . VAL A 1 210 ? 2.571 -3.462 -26.652 1.00 94.81 210 VAL A C 1
ATOM 1545 O O . VAL A 1 210 ? 1.861 -2.872 -25.836 1.00 94.81 210 VAL A O 1
ATOM 1548 N N . GLU A 1 211 ? 3.111 -4.646 -26.386 1.00 96.25 211 GLU A N 1
ATOM 1549 C CA . GLU A 1 211 ? 3.131 -5.256 -25.061 1.00 96.25 211 GLU A CA 1
ATOM 1550 C C . GLU A 1 211 ? 4.563 -5.644 -24.685 1.00 96.25 211 GLU A C 1
ATOM 1552 O O . GLU A 1 211 ? 5.300 -6.176 -25.511 1.00 96.25 211 GLU A O 1
ATOM 1557 N N . ALA A 1 212 ? 4.961 -5.406 -23.438 1.00 96.25 212 ALA A N 1
ATOM 1558 C CA . ALA A 1 212 ? 6.254 -5.821 -22.901 1.00 96.25 212 ALA A CA 1
ATOM 1559 C C . ALA A 1 212 ? 6.124 -6.274 -21.441 1.00 96.25 212 ALA A C 1
ATOM 1561 O O . ALA A 1 212 ? 5.144 -5.966 -20.762 1.00 96.25 212 ALA A O 1
ATOM 1562 N N . GLN A 1 213 ? 7.124 -6.994 -20.933 1.00 96.50 213 GLN A N 1
ATOM 1563 C CA . GLN A 1 213 ? 7.256 -7.282 -19.508 1.00 96.50 213 GLN A CA 1
ATOM 1564 C C . GLN A 1 213 ? 8.246 -6.305 -18.876 1.00 96.50 213 GLN A C 1
ATOM 1566 O O . GLN A 1 213 ? 9.400 -6.220 -19.289 1.00 96.50 213 GLN A O 1
ATOM 1571 N N . VAL A 1 214 ? 7.815 -5.604 -17.833 1.00 95.25 214 VAL A N 1
ATOM 1572 C CA . VAL A 1 214 ? 8.668 -4.720 -17.032 1.00 95.25 214 VAL A CA 1
ATOM 1573 C C . VAL A 1 214 ? 9.060 -5.407 -15.720 1.00 95.25 214 VAL A C 1
ATOM 1575 O O . VAL A 1 214 ? 8.317 -6.268 -15.229 1.00 95.25 214 VAL A O 1
ATOM 1578 N N . PRO A 1 215 ? 10.212 -5.060 -15.115 1.00 92.44 215 PRO A N 1
ATOM 1579 C CA . PRO A 1 215 ? 10.542 -5.527 -13.775 1.00 92.44 215 PRO A CA 1
ATOM 1580 C C . PRO A 1 215 ? 9.391 -5.248 -12.803 1.00 92.44 215 PRO A C 1
ATOM 1582 O O . PRO A 1 215 ? 8.744 -4.209 -12.882 1.00 92.44 215 PRO A O 1
ATOM 1585 N N . TRP A 1 216 ? 9.164 -6.146 -11.843 1.00 91.12 216 TRP A N 1
ATOM 1586 C CA . TRP A 1 216 ? 8.037 -6.074 -10.897 1.00 91.12 216 TRP A CA 1
ATOM 1587 C C . TRP A 1 216 ? 7.909 -4.740 -10.136 1.00 91.12 216 TRP A C 1
ATOM 1589 O O . TRP A 1 216 ? 6.846 -4.401 -9.613 1.00 91.12 216 TRP A O 1
ATOM 1599 N N . LEU A 1 217 ? 9.029 -4.032 -10.017 1.00 90.25 217 LEU A N 1
ATOM 1600 C CA . LEU A 1 217 ? 9.179 -2.778 -9.303 1.00 90.25 217 LEU A CA 1
ATOM 1601 C C . LEU A 1 217 ? 8.620 -1.588 -10.100 1.00 90.25 217 LEU A C 1
ATOM 1603 O O . LEU A 1 217 ? 8.213 -0.601 -9.497 1.00 90.25 217 LEU A O 1
ATOM 1607 N N . LEU A 1 218 ? 8.583 -1.691 -11.433 1.00 93.44 218 LEU A N 1
ATOM 1608 C CA . LEU A 1 218 ? 8.001 -0.691 -12.320 1.00 93.44 218 LEU A CA 1
ATOM 1609 C C . LEU A 1 218 ? 6.510 -0.981 -12.469 1.00 93.44 218 LEU A C 1
ATOM 1611 O O . LEU A 1 218 ? 6.123 -1.989 -13.051 1.00 93.44 218 LEU A O 1
ATOM 1615 N N . VAL A 1 219 ? 5.671 -0.103 -11.938 1.00 94.69 219 VAL A N 1
ATOM 1616 C CA . VAL A 1 219 ? 4.219 -0.271 -11.895 1.00 94.69 219 VAL A CA 1
ATOM 1617 C C . VAL A 1 219 ? 3.582 0.370 -13.132 1.00 94.69 219 VAL A C 1
ATOM 1619 O O . VAL A 1 219 ? 3.762 1.575 -13.326 1.00 94.69 219 VAL A O 1
ATOM 1622 N N . PRO A 1 220 ? 2.835 -0.389 -13.961 1.00 94.56 220 PRO A N 1
ATOM 1623 C CA . PRO A 1 220 ? 2.051 0.151 -15.068 1.00 94.56 220 PRO A CA 1
ATOM 1624 C C . PRO A 1 220 ? 0.995 1.136 -14.576 1.00 94.56 220 PRO A C 1
ATOM 1626 O O . PRO A 1 220 ? 0.268 0.870 -13.618 1.00 94.56 220 PRO A O 1
ATOM 1629 N N . MET A 1 221 ? 0.912 2.285 -15.237 1.00 88.69 221 MET A N 1
ATOM 1630 C CA . MET A 1 221 ? 0.178 3.439 -14.711 1.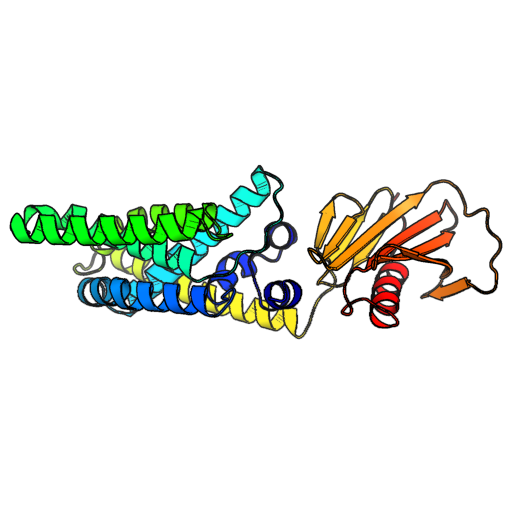00 88.69 221 MET A CA 1
ATOM 1631 C C . MET A 1 221 ? -0.732 4.098 -15.715 1.00 88.69 221 MET A C 1
ATOM 1633 O O . MET A 1 221 ? -1.869 4.462 -15.409 1.00 88.69 221 MET A O 1
ATOM 1637 N N . LYS A 1 222 ? -0.218 4.224 -16.928 1.00 90.62 222 LYS A N 1
ATOM 1638 C CA . LYS A 1 222 ? -0.950 4.631 -18.116 1.00 90.62 222 LYS A CA 1
ATOM 1639 C C . LYS A 1 222 ? -0.496 3.727 -19.260 1.00 90.62 222 LYS A C 1
ATOM 1641 O O . LYS A 1 222 ? 0.546 3.080 -19.127 1.00 90.62 222 LYS A O 1
ATOM 1646 N N . PRO A 1 223 ? -1.249 3.664 -20.367 1.00 93.94 223 PRO A N 1
ATOM 1647 C CA . PRO A 1 223 ? -0.820 2.911 -21.534 1.00 93.94 223 PRO A CA 1
ATOM 1648 C C . PRO A 1 223 ? 0.610 3.288 -21.935 1.00 93.94 223 PRO A C 1
ATOM 1650 O O . PRO A 1 223 ? 0.909 4.459 -22.151 1.00 93.94 223 PRO A O 1
ATOM 1653 N N . GLY A 1 224 ? 1.489 2.293 -21.973 1.00 94.62 224 GLY A N 1
ATOM 1654 C CA . GLY A 1 224 ? 2.887 2.427 -22.365 1.00 94.62 224 GLY A CA 1
ATOM 1655 C C . GLY A 1 224 ? 3.801 2.998 -21.288 1.00 94.62 224 GLY A C 1
ATOM 1656 O O . GLY A 1 224 ? 4.999 3.007 -21.510 1.00 94.62 224 GLY A O 1
ATOM 1657 N N . VAL A 1 225 ? 3.298 3.415 -20.122 1.00 95.19 225 VAL A N 1
ATOM 1658 C CA . VAL A 1 225 ? 4.121 4.023 -19.066 1.00 95.19 225 VAL A CA 1
ATOM 1659 C C . VAL A 1 225 ? 4.109 3.171 -17.801 1.00 95.19 225 VAL A C 1
ATOM 1661 O O . VAL A 1 225 ? 3.054 2.948 -17.194 1.00 95.19 225 VAL A O 1
ATOM 1664 N N . ALA A 1 226 ? 5.294 2.737 -17.373 1.00 95.38 226 ALA A N 1
ATOM 1665 C CA . ALA A 1 226 ? 5.517 2.110 -16.077 1.00 95.38 226 ALA A CA 1
ATOM 1666 C C . ALA A 1 226 ? 6.606 2.848 -15.307 1.00 95.38 226 ALA A C 1
ATOM 1668 O O . ALA A 1 226 ? 7.589 3.300 -15.886 1.00 95.38 226 ALA A O 1
ATOM 1669 N N . TYR A 1 227 ? 6.460 2.952 -13.992 1.00 91.56 227 TYR A N 1
ATOM 1670 C CA . TYR A 1 227 ? 7.426 3.694 -13.193 1.00 91.56 227 TYR A CA 1
ATOM 1671 C C . TYR A 1 227 ? 7.647 3.083 -11.812 1.00 91.56 227 TYR A C 1
ATOM 1673 O O . TYR A 1 227 ? 6.810 2.362 -11.271 1.00 91.56 227 TYR A O 1
ATOM 1681 N N . LEU A 1 228 ? 8.772 3.442 -11.210 1.00 89.19 228 LEU A N 1
ATOM 1682 C CA . LEU A 1 228 ? 9.035 3.324 -9.784 1.00 89.19 228 LEU A CA 1
ATOM 1683 C C . LEU A 1 228 ? 8.981 4.742 -9.196 1.00 89.19 228 LEU A C 1
ATOM 1685 O O . LEU A 1 228 ? 9.812 5.564 -9.594 1.00 89.19 228 LEU A O 1
ATOM 1689 N N . PRO A 1 229 ? 8.026 5.058 -8.296 1.00 79.31 229 PRO A N 1
ATOM 1690 C CA . PRO A 1 229 ? 7.804 6.424 -7.824 1.00 79.31 229 PRO A CA 1
ATOM 1691 C C . PRO A 1 229 ? 9.085 7.143 -7.391 1.00 79.31 229 PRO A C 1
ATOM 1693 O O . PRO A 1 229 ? 9.786 6.680 -6.494 1.00 79.31 229 PRO A O 1
ATOM 1696 N N . GLY A 1 230 ? 9.367 8.280 -8.035 1.00 76.81 230 GLY A N 1
ATOM 1697 C CA . GLY A 1 230 ? 10.518 9.134 -7.732 1.00 76.81 230 GLY A CA 1
ATOM 1698 C C . GLY A 1 230 ? 11.876 8.614 -8.212 1.00 76.81 230 GLY A C 1
ATOM 1699 O O . GLY A 1 230 ? 12.873 9.258 -7.914 1.00 76.81 230 GLY A O 1
ATOM 1700 N N . VAL A 1 231 ? 11.934 7.487 -8.936 1.00 86.88 231 VAL A N 1
ATOM 1701 C CA . VAL A 1 231 ? 13.206 6.815 -9.261 1.00 86.88 231 VAL A CA 1
ATOM 1702 C C . VAL A 1 231 ? 13.356 6.453 -10.735 1.00 86.88 231 VAL A C 1
ATOM 1704 O O . VAL A 1 231 ? 14.339 6.857 -11.349 1.00 86.88 231 VAL A O 1
ATOM 1707 N N . VAL A 1 232 ? 12.414 5.703 -11.310 1.00 91.38 232 VAL A N 1
ATOM 1708 C CA . VAL A 1 232 ? 12.498 5.228 -12.704 1.00 91.38 232 VAL A CA 1
ATOM 1709 C C . VAL A 1 232 ? 11.198 5.502 -13.420 1.00 91.38 232 VAL A C 1
ATOM 1711 O O . VAL A 1 232 ? 10.133 5.255 -12.864 1.00 91.38 232 VAL A O 1
ATOM 1714 N N . GLU A 1 233 ? 11.289 5.902 -14.678 1.00 94.00 233 GLU A N 1
ATOM 1715 C CA . GLU A 1 233 ? 10.165 5.977 -15.598 1.00 94.00 233 GLU A CA 1
ATOM 1716 C C . GLU A 1 233 ? 10.540 5.283 -16.910 1.00 94.00 233 GLU A C 1
ATOM 1718 O O . GLU A 1 233 ? 11.599 5.542 -17.473 1.00 94.00 233 GLU A O 1
ATOM 1723 N N . ALA A 1 234 ? 9.692 4.370 -17.376 1.00 95.44 234 ALA A N 1
ATOM 1724 C CA . ALA A 1 234 ? 9.871 3.636 -18.618 1.00 95.44 234 ALA A CA 1
ATOM 1725 C C . ALA A 1 234 ? 8.643 3.823 -19.509 1.00 95.44 234 ALA A C 1
ATOM 1727 O O . ALA A 1 234 ? 7.513 3.560 -19.087 1.00 95.44 234 ALA A O 1
ATOM 1728 N N . HIS A 1 235 ? 8.883 4.245 -20.744 1.00 96.62 235 HIS A N 1
ATOM 1729 C CA . HIS A 1 235 ? 7.886 4.396 -21.792 1.00 96.62 235 HIS A CA 1
ATOM 1730 C C . HIS A 1 235 ? 8.140 3.344 -22.857 1.00 96.62 235 HIS A C 1
ATOM 1732 O O . HIS A 1 235 ? 9.262 3.204 -23.332 1.00 96.62 235 HIS A O 1
ATOM 1738 N N . VAL A 1 236 ? 7.105 2.613 -23.242 1.00 96.31 236 VAL A N 1
ATOM 1739 C CA . VAL A 1 236 ? 7.152 1.596 -24.287 1.00 96.31 236 VAL A CA 1
ATOM 1740 C C . VAL A 1 236 ? 6.023 1.878 -25.263 1.00 96.31 236 VAL A C 1
ATOM 1742 O O . VAL A 1 236 ? 4.853 1.944 -24.874 1.00 96.31 236 VAL A O 1
ATOM 1745 N N . ARG A 1 237 ? 6.376 2.044 -26.535 1.00 95.38 237 ARG A N 1
ATOM 1746 C CA . ARG A 1 237 ? 5.428 2.305 -27.623 1.00 95.38 237 ARG A CA 1
ATOM 1747 C C . ARG A 1 237 ? 5.867 1.618 -28.912 1.00 95.38 237 ARG A C 1
ATOM 1749 O O . ARG A 1 237 ? 7.045 1.301 -29.079 1.00 95.38 237 ARG A O 1
ATOM 1756 N N . HIS A 1 238 ? 4.915 1.413 -29.8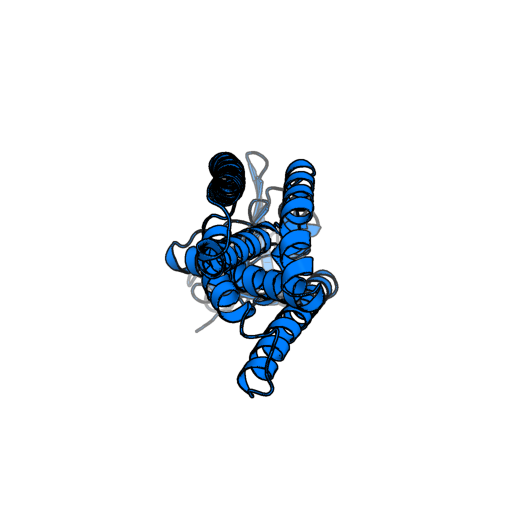09 1.00 94.88 238 HIS A N 1
ATOM 1757 C CA . HIS A 1 238 ? 5.167 1.074 -31.203 1.00 94.88 238 HIS A CA 1
ATOM 1758 C C . HIS A 1 238 ? 4.816 2.274 -32.085 1.00 94.88 238 HIS A C 1
ATOM 1760 O O . HIS A 1 238 ? 3.856 2.996 -31.811 1.00 94.88 238 HIS A O 1
ATOM 1766 N N . GLU A 1 239 ? 5.636 2.520 -33.098 1.00 92.56 239 GLU A N 1
ATOM 1767 C CA . GLU A 1 239 ? 5.434 3.559 -34.100 1.00 92.56 239 GLU A CA 1
ATOM 1768 C C . GLU A 1 239 ? 5.347 2.909 -35.485 1.00 92.56 239 GLU A C 1
ATOM 1770 O O . GLU A 1 239 ? 6.240 2.158 -35.869 1.00 92.56 239 GLU A O 1
ATOM 1775 N N . ASP A 1 240 ? 4.339 3.262 -36.286 1.00 88.12 240 ASP A N 1
ATOM 1776 C CA . ASP A 1 240 ? 4.153 2.722 -37.649 1.00 88.12 240 ASP A CA 1
ATOM 1777 C C . ASP A 1 240 ? 5.271 3.122 -38.626 1.00 88.12 240 ASP A C 1
ATOM 1779 O O . ASP A 1 240 ? 5.351 2.639 -39.756 1.00 88.12 240 ASP A O 1
ATOM 1783 N N . ARG A 1 241 ? 6.135 4.059 -38.224 1.00 84.38 241 ARG A N 1
ATOM 1784 C CA . ARG A 1 241 ? 7.239 4.528 -39.056 1.00 84.38 241 ARG A CA 1
ATOM 1785 C C . ARG A 1 241 ? 8.412 3.564 -38.909 1.00 84.38 241 ARG A C 1
ATOM 1787 O O . ARG A 1 241 ? 8.946 3.442 -37.803 1.00 84.38 241 ARG A O 1
ATOM 1794 N N . PRO A 1 242 ? 8.852 2.904 -39.992 1.00 76.69 242 PRO A N 1
ATOM 1795 C CA . PRO A 1 242 ? 10.023 2.051 -39.931 1.00 76.69 242 PRO A CA 1
ATOM 1796 C C . PRO A 1 242 ? 11.258 2.876 -39.573 1.00 76.69 242 PRO A C 1
ATOM 1798 O O . PRO A 1 242 ? 11.409 4.030 -39.988 1.00 76.69 242 PRO A O 1
ATOM 1801 N N . LEU A 1 243 ? 12.138 2.268 -38.785 1.00 79.12 243 LEU A N 1
ATOM 1802 C CA . LEU A 1 243 ? 13.351 2.902 -38.299 1.00 79.12 243 LEU A CA 1
ATOM 1803 C C . LEU A 1 243 ? 14.230 3.302 -39.493 1.00 79.12 243 LEU A C 1
ATOM 1805 O O . LEU A 1 243 ? 14.750 2.446 -40.203 1.00 79.12 243 LEU A O 1
ATOM 1809 N N . ALA A 1 244 ? 14.410 4.606 -39.711 1.00 67.50 244 ALA A N 1
ATOM 1810 C CA . ALA A 1 244 ? 15.188 5.137 -40.836 1.00 67.50 244 ALA A CA 1
ATOM 1811 C C . ALA A 1 244 ? 16.711 5.158 -40.584 1.00 67.50 244 ALA A C 1
ATOM 1813 O O . ALA A 1 244 ? 17.457 5.772 -41.342 1.00 67.50 244 ALA A O 1
ATOM 1814 N N . ILE A 1 245 ? 17.177 4.546 -39.493 1.00 63.41 245 ILE A N 1
ATOM 1815 C CA . ILE A 1 245 ? 18.556 4.672 -39.016 1.00 63.41 245 ILE A CA 1
ATOM 1816 C C . ILE A 1 245 ? 19.307 3.363 -39.275 1.00 63.41 245 ILE A C 1
ATOM 1818 O O . ILE A 1 245 ? 18.910 2.300 -38.799 1.00 63.41 245 ILE A O 1
ATOM 1822 N N . THR A 1 246 ? 20.420 3.452 -40.003 1.00 72.44 246 THR A N 1
ATOM 1823 C CA . THR A 1 246 ? 21.357 2.340 -40.207 1.00 72.44 246 THR A CA 1
ATOM 1824 C C . THR A 1 246 ? 22.127 2.058 -38.908 1.00 72.44 246 THR A C 1
ATOM 1826 O O . THR A 1 246 ? 22.625 3.007 -38.299 1.00 72.44 246 THR A O 1
ATOM 1829 N N . PRO A 1 247 ? 22.257 0.793 -38.463 1.00 74.25 247 PRO A N 1
ATOM 1830 C CA . PRO A 1 247 ? 23.016 0.461 -37.257 1.00 74.25 247 PRO A CA 1
ATOM 1831 C C . PRO A 1 247 ? 24.471 0.959 -37.287 1.00 74.25 247 PRO A C 1
ATOM 1833 O O . PRO A 1 247 ? 25.157 0.793 -38.293 1.00 74.25 247 PRO A O 1
ATOM 1836 N N . GLY A 1 248 ? 24.928 1.548 -36.174 1.00 74.56 248 GLY A N 1
ATOM 1837 C CA . GLY A 1 248 ? 26.298 2.044 -35.952 1.00 74.56 248 GLY A CA 1
ATOM 1838 C C . GLY A 1 248 ? 26.895 1.536 -34.629 1.00 74.56 248 GLY A C 1
ATOM 1839 O O . GLY A 1 248 ? 26.409 0.548 -34.084 1.00 74.56 248 GLY A O 1
ATOM 1840 N N . GLU A 1 249 ? 27.921 2.206 -34.087 1.00 77.06 249 GLU A N 1
ATOM 1841 C CA . GLU A 1 249 ? 28.641 1.774 -32.864 1.00 77.06 249 GLU A CA 1
ATOM 1842 C C . GLU A 1 249 ? 27.754 1.679 -31.606 1.00 77.06 249 GLU A C 1
ATOM 1844 O O . GLU A 1 249 ? 28.017 0.868 -30.722 1.00 77.06 249 GLU A O 1
ATOM 1849 N N . ASP A 1 250 ? 26.661 2.444 -31.544 1.00 85.31 250 ASP A N 1
ATOM 1850 C CA . ASP A 1 250 ? 25.699 2.419 -30.432 1.00 85.31 250 ASP A CA 1
ATOM 1851 C C . ASP A 1 250 ? 24.578 1.370 -30.590 1.00 85.31 250 ASP A C 1
ATOM 1853 O O . ASP A 1 250 ? 23.596 1.365 -29.836 1.00 85.31 250 ASP A O 1
ATOM 1857 N N . ALA A 1 251 ? 24.697 0.472 -31.570 1.00 90.44 251 ALA A N 1
ATOM 1858 C CA . ALA A 1 251 ? 23.795 -0.659 -31.723 1.00 90.44 251 ALA A CA 1
ATOM 1859 C C . ALA A 1 251 ? 24.129 -1.766 -30.710 1.00 90.44 251 ALA A C 1
ATOM 1861 O O . ALA A 1 251 ? 25.271 -2.201 -30.581 1.00 90.44 251 ALA A O 1
ATOM 1862 N N . VAL A 1 252 ? 23.110 -2.272 -30.021 1.00 92.44 252 VAL A N 1
ATOM 1863 C CA . VAL A 1 252 ? 23.234 -3.384 -29.074 1.00 92.44 252 VAL A CA 1
ATOM 1864 C C . VAL A 1 252 ? 22.307 -4.523 -29.470 1.00 92.44 252 VAL A C 1
ATOM 1866 O O . VAL A 1 252 ? 21.163 -4.314 -29.874 1.00 92.44 252 VAL A O 1
ATOM 1869 N N . HIS A 1 253 ? 22.796 -5.754 -29.358 1.00 92.06 253 HIS A N 1
ATOM 1870 C CA . HIS A 1 253 ? 22.003 -6.938 -29.658 1.00 92.06 253 HIS A CA 1
ATOM 1871 C C . HIS A 1 253 ? 21.326 -7.448 -28.383 1.00 92.06 253 HIS A C 1
ATOM 1873 O O . HIS A 1 253 ? 22.001 -7.846 -27.434 1.00 92.06 253 HIS A O 1
ATOM 1879 N N . ILE A 1 254 ? 19.992 -7.412 -28.343 1.00 93.44 254 ILE A N 1
ATOM 1880 C CA . ILE A 1 254 ? 19.203 -7.829 -27.179 1.00 93.44 254 ILE A CA 1
ATOM 1881 C C . ILE A 1 254 ? 18.098 -8.778 -27.643 1.00 93.44 254 ILE A C 1
ATOM 1883 O O . ILE A 1 254 ? 17.184 -8.394 -28.378 1.00 93.44 254 ILE A O 1
ATOM 1887 N N . GLY A 1 255 ? 18.157 -10.026 -27.173 1.00 88.56 255 GLY A N 1
ATOM 1888 C CA . GLY A 1 255 ? 17.258 -11.079 -27.641 1.00 88.56 255 GLY A CA 1
ATOM 1889 C C . GLY A 1 255 ? 17.532 -11.395 -29.110 1.00 88.56 255 GLY A C 1
ATOM 1890 O O . GLY A 1 255 ? 18.667 -11.673 -29.466 1.00 88.56 255 GLY A O 1
ATOM 1891 N N . SER A 1 256 ? 16.502 -11.342 -29.955 1.00 87.88 256 SER A N 1
ATOM 1892 C CA . SER A 1 256 ? 16.617 -11.566 -31.404 1.00 87.88 256 SER A CA 1
ATOM 1893 C C . SER A 1 256 ? 16.694 -10.272 -32.222 1.00 87.88 256 SER A C 1
ATOM 1895 O O . SER A 1 256 ? 16.600 -10.322 -33.447 1.00 87.88 256 SER A O 1
ATOM 1897 N N . ARG A 1 257 ? 16.780 -9.106 -31.568 1.00 90.38 257 ARG A N 1
ATOM 1898 C CA . ARG A 1 257 ? 16.703 -7.793 -32.219 1.00 90.38 257 ARG A CA 1
ATOM 1899 C C . ARG A 1 257 ? 17.968 -6.982 -31.984 1.00 90.38 257 ARG A C 1
ATOM 1901 O O . ARG A 1 257 ? 18.578 -7.040 -30.916 1.00 90.38 257 ARG A O 1
ATOM 1908 N N . THR A 1 258 ? 18.308 -6.173 -32.977 1.00 91.81 258 THR A N 1
ATOM 1909 C CA . THR A 1 258 ? 19.318 -5.123 -32.850 1.00 91.81 258 THR A CA 1
ATOM 1910 C C . THR A 1 258 ? 18.618 -3.822 -32.484 1.00 91.81 258 THR A C 1
ATOM 1912 O O . THR A 1 258 ? 17.733 -3.369 -33.207 1.00 91.81 258 THR A O 1
ATOM 1915 N N . TRP A 1 259 ? 19.005 -3.245 -31.351 1.00 93.69 259 TRP A N 1
ATOM 1916 C CA . TRP A 1 259 ? 18.461 -2.003 -30.821 1.00 93.69 259 TRP A CA 1
ATOM 1917 C C . TRP A 1 259 ? 19.477 -0.886 -30.996 1.00 93.69 259 TRP A C 1
ATOM 1919 O O . TRP A 1 259 ? 20.630 -1.030 -30.598 1.00 93.69 259 TRP A O 1
ATOM 1929 N N . LEU A 1 260 ? 19.045 0.239 -31.551 1.00 93.25 260 LEU A N 1
ATOM 1930 C CA . LEU A 1 260 ? 19.836 1.463 -31.564 1.00 93.25 260 LEU A CA 1
ATOM 1931 C C . LEU A 1 260 ? 19.590 2.208 -30.267 1.00 93.25 260 LEU A C 1
ATOM 1933 O O . LEU A 1 260 ? 18.436 2.429 -29.898 1.00 93.25 260 LEU A O 1
ATOM 1937 N N . ARG A 1 261 ? 20.665 2.585 -29.579 1.00 92.00 261 ARG A N 1
ATOM 1938 C CA . ARG A 1 261 ? 20.591 3.259 -28.288 1.00 92.00 261 ARG A CA 1
ATOM 1939 C C . ARG A 1 261 ? 21.102 4.691 -28.395 1.00 92.00 261 ARG A C 1
ATOM 1941 O O . ARG A 1 261 ? 22.165 4.929 -28.947 1.00 92.00 261 ARG A O 1
ATOM 1948 N N . LYS A 1 262 ? 20.402 5.635 -27.771 1.00 90.81 262 LYS A N 1
ATOM 1949 C CA . LYS A 1 262 ? 20.896 6.992 -27.501 1.00 90.81 262 LYS A CA 1
ATOM 1950 C C . LYS A 1 262 ? 20.835 7.258 -26.004 1.00 90.81 262 LYS A C 1
ATOM 1952 O O . LYS A 1 262 ? 19.831 6.934 -25.376 1.00 90.81 262 LYS A O 1
ATOM 1957 N N . ARG A 1 263 ? 21.893 7.833 -25.431 1.00 89.88 263 ARG A N 1
ATOM 1958 C CA . ARG A 1 263 ? 21.957 8.205 -24.011 1.00 89.88 263 ARG A CA 1
ATOM 1959 C C . ARG A 1 263 ? 22.159 9.704 -23.852 1.00 89.88 263 ARG A C 1
ATOM 1961 O O . ARG A 1 263 ? 22.852 10.324 -24.655 1.00 89.88 263 ARG A O 1
ATOM 1968 N N . SER A 1 264 ? 21.580 10.252 -22.798 1.00 90.12 264 SER A N 1
ATOM 1969 C CA . SER A 1 264 ? 21.757 11.639 -22.376 1.00 90.12 264 SER A CA 1
ATOM 1970 C C . SER A 1 264 ? 21.643 11.714 -20.860 1.00 90.12 264 SER A C 1
ATOM 1972 O O . SER A 1 264 ? 20.867 10.977 -20.261 1.00 90.12 264 SER A O 1
ATOM 1974 N N . SER A 1 265 ? 22.411 12.597 -20.235 1.00 89.94 265 SER A N 1
ATOM 1975 C CA . SER A 1 265 ? 22.292 12.890 -18.808 1.00 89.94 265 SER A CA 1
ATOM 1976 C C . SER A 1 265 ? 22.071 14.387 -18.671 1.00 89.94 265 SER A C 1
ATOM 1978 O O . SER A 1 265 ? 22.883 15.172 -19.160 1.00 89.94 265 SER A O 1
ATOM 1980 N N . GLU A 1 266 ? 20.945 14.770 -18.082 1.00 88.62 266 GLU A N 1
ATOM 1981 C CA . GLU A 1 266 ? 20.551 16.166 -17.903 1.00 88.62 266 GLU A CA 1
ATOM 1982 C C . GLU A 1 266 ? 19.923 16.323 -16.517 1.00 88.62 266 GLU A C 1
ATOM 1984 O O . GLU A 1 266 ? 19.127 15.484 -16.090 1.00 88.62 266 GLU A O 1
ATOM 1989 N N . ASP A 1 267 ? 20.342 17.352 -15.777 1.00 84.94 267 ASP A N 1
ATOM 1990 C CA . ASP A 1 267 ? 19.838 17.680 -14.436 1.00 84.94 267 ASP A CA 1
ATOM 1991 C C . ASP A 1 267 ? 19.772 16.484 -13.462 1.00 84.94 267 ASP A C 1
ATOM 1993 O O . ASP A 1 267 ? 18.823 16.308 -12.695 1.00 84.94 267 ASP A O 1
ATOM 1997 N N . GLY A 1 268 ? 20.792 15.618 -13.499 1.00 82.56 268 GLY A N 1
ATOM 1998 C CA . GLY A 1 268 ? 20.897 14.435 -12.635 1.00 82.56 268 GLY A CA 1
ATOM 1999 C C . GLY A 1 268 ? 19.988 13.262 -13.025 1.00 82.56 268 GLY A C 1
ATOM 2000 O O . GLY A 1 268 ? 19.967 12.255 -12.308 1.00 82.56 268 GLY A O 1
ATOM 2001 N N . THR A 1 269 ? 19.274 13.372 -14.149 1.00 88.06 269 THR A N 1
ATOM 2002 C CA . THR A 1 269 ? 18.455 12.312 -14.740 1.00 88.06 269 THR A CA 1
ATOM 2003 C C . THR A 1 269 ? 19.190 11.674 -15.915 1.00 88.06 269 THR A C 1
ATOM 2005 O O . THR A 1 269 ? 19.452 12.320 -16.929 1.00 88.06 269 THR A O 1
ATOM 2008 N N . ASP A 1 270 ? 19.469 10.377 -15.807 1.00 90.75 270 ASP A N 1
ATOM 2009 C CA . ASP A 1 270 ? 20.028 9.586 -16.898 1.00 90.75 270 ASP A CA 1
ATOM 2010 C C . ASP A 1 270 ? 18.889 9.070 -17.773 1.00 90.75 270 ASP A C 1
ATOM 2012 O O . ASP A 1 270 ? 18.023 8.315 -17.328 1.00 90.75 270 ASP A O 1
ATOM 2016 N N . THR A 1 271 ? 18.887 9.483 -19.033 1.00 92.50 271 THR A N 1
ATOM 2017 C CA . THR A 1 271 ? 17.895 9.101 -20.035 1.00 92.50 271 THR A CA 1
ATOM 2018 C C . THR A 1 271 ? 18.530 8.205 -21.089 1.00 92.50 271 THR A C 1
ATOM 2020 O O . THR A 1 271 ? 19.659 8.420 -21.537 1.00 92.50 271 THR A O 1
ATOM 2023 N N . ALA A 1 272 ? 17.801 7.172 -21.492 1.00 92.19 272 ALA A N 1
ATOM 2024 C CA . ALA A 1 272 ? 18.198 6.277 -22.560 1.00 92.19 272 ALA A CA 1
ATOM 2025 C C . ALA A 1 272 ? 16.999 5.964 -23.453 1.00 92.19 272 ALA A C 1
ATOM 2027 O O . ALA A 1 272 ? 15.926 5.615 -22.966 1.00 92.19 272 ALA A O 1
ATOM 2028 N N . VAL A 1 273 ? 17.196 6.067 -24.761 1.00 93.56 273 VAL A N 1
ATOM 2029 C CA . VAL A 1 273 ? 16.199 5.728 -25.777 1.00 93.56 273 VAL A CA 1
ATOM 2030 C C . VAL A 1 273 ? 16.723 4.551 -26.579 1.00 93.56 273 VAL A C 1
ATOM 2032 O O . VAL A 1 273 ? 17.851 4.598 -27.066 1.00 93.56 273 VAL A O 1
ATOM 2035 N N . TYR A 1 274 ? 15.912 3.508 -26.707 1.00 94.25 274 TYR A N 1
ATOM 2036 C CA . TYR A 1 274 ? 16.201 2.313 -27.487 1.00 94.25 274 TYR A CA 1
ATOM 2037 C C . TYR A 1 274 ? 15.145 2.164 -28.573 1.00 94.25 274 TYR A C 1
ATOM 2039 O O . TYR A 1 274 ? 13.953 2.202 -28.275 1.00 94.25 274 TYR A O 1
ATOM 2047 N N . ALA A 1 275 ? 15.576 1.957 -29.813 1.00 94.19 275 ALA A N 1
ATOM 2048 C CA . ALA A 1 275 ? 14.679 1.771 -30.944 1.00 94.19 275 ALA A CA 1
ATOM 2049 C C . ALA A 1 275 ? 15.084 0.549 -31.777 1.00 94.19 275 ALA A C 1
ATOM 2051 O O . ALA A 1 275 ? 16.264 0.367 -32.080 1.00 94.19 275 ALA A O 1
ATOM 2052 N N . ALA A 1 276 ? 14.118 -0.292 -32.145 1.00 93.38 276 ALA A N 1
ATOM 2053 C CA . ALA A 1 276 ? 14.351 -1.470 -32.977 1.00 93.38 276 ALA A CA 1
ATOM 2054 C C . ALA A 1 276 ? 13.240 -1.643 -34.015 1.00 93.38 276 ALA A C 1
ATOM 2056 O O . ALA A 1 276 ? 12.058 -1.544 -33.690 1.00 93.38 276 ALA A O 1
ATOM 2057 N N . ALA A 1 277 ? 13.629 -1.946 -35.254 1.00 89.88 277 ALA A N 1
ATOM 2058 C CA . ALA A 1 277 ? 12.690 -2.321 -36.303 1.00 89.88 277 ALA A CA 1
ATOM 2059 C C . ALA A 1 277 ? 12.056 -3.690 -36.001 1.00 89.88 277 ALA A C 1
ATOM 2061 O O . ALA A 1 277 ? 12.721 -4.591 -35.477 1.00 89.88 277 ALA A O 1
ATOM 2062 N N . ASP A 1 278 ? 10.785 -3.864 -36.358 1.00 85.25 278 ASP A N 1
ATOM 2063 C CA . ASP A 1 278 ? 10.043 -5.112 -36.127 1.00 85.25 278 ASP A CA 1
ATOM 2064 C C . ASP A 1 278 ? 9.369 -5.696 -37.382 1.00 85.25 278 ASP A C 1
ATOM 2066 O O . ASP A 1 278 ? 8.609 -6.657 -37.285 1.00 85.25 278 ASP A O 1
ATOM 2070 N N . GLY A 1 279 ? 9.682 -5.149 -38.559 1.00 78.19 279 GLY A N 1
ATOM 2071 C CA . GLY A 1 279 ? 9.158 -5.595 -39.854 1.00 78.19 279 GLY A CA 1
ATOM 2072 C C . GLY A 1 279 ? 7.886 -4.873 -40.313 1.00 78.19 279 GLY A C 1
ATOM 2073 O O . GLY A 1 279 ? 7.577 -4.940 -41.499 1.00 78.19 279 GLY A O 1
ATOM 2074 N N . GLY A 1 280 ? 7.195 -4.154 -39.420 1.00 80.50 280 GLY A N 1
ATOM 2075 C CA . GLY A 1 280 ? 6.010 -3.338 -39.736 1.00 80.50 280 GLY A CA 1
ATOM 2076 C C . GLY A 1 280 ? 6.086 -1.890 -39.235 1.00 80.50 280 GLY A C 1
ATOM 2077 O O . GLY A 1 280 ? 5.319 -1.053 -39.693 1.00 80.50 280 GLY A O 1
ATOM 2078 N N . GLY A 1 281 ? 7.026 -1.587 -38.339 1.00 89.75 281 GLY A N 1
ATOM 2079 C CA . GLY A 1 281 ? 7.264 -0.270 -37.764 1.00 89.75 281 GLY A CA 1
ATOM 2080 C C . GLY A 1 281 ? 8.512 -0.270 -36.874 1.00 89.75 281 GLY A C 1
ATOM 2081 O O . GLY A 1 281 ? 9.530 -0.897 -37.197 1.00 89.75 281 GLY A O 1
ATOM 2082 N N . THR A 1 282 ? 8.435 0.448 -35.755 1.00 93.06 282 THR A N 1
ATOM 2083 C CA . THR A 1 282 ? 9.522 0.619 -34.787 1.00 93.06 282 THR A CA 1
ATOM 2084 C C . THR A 1 282 ? 9.018 0.452 -33.359 1.00 93.06 282 THR A C 1
ATOM 2086 O O . THR A 1 282 ? 8.108 1.148 -32.918 1.00 93.06 282 THR A O 1
ATOM 2089 N N . LEU A 1 283 ? 9.671 -0.417 -32.591 1.00 94.56 283 LEU A N 1
ATOM 2090 C CA . LEU A 1 283 ? 9.514 -0.483 -31.141 1.00 94.56 283 LEU A CA 1
ATOM 2091 C C . LEU A 1 283 ? 10.430 0.548 -30.490 1.00 94.56 283 LEU A C 1
ATOM 2093 O O . LEU A 1 283 ? 11.634 0.540 -30.751 1.00 94.56 283 LEU A O 1
ATOM 2097 N N . VAL A 1 284 ? 9.880 1.390 -29.616 1.00 94.75 284 VAL A N 1
ATOM 2098 C CA . VAL A 1 284 ? 10.637 2.406 -28.878 1.00 94.75 284 VAL A CA 1
ATOM 2099 C C . VAL A 1 284 ? 10.484 2.194 -27.378 1.00 94.75 284 VAL A C 1
ATOM 2101 O O . VAL A 1 284 ? 9.370 2.053 -26.866 1.00 94.75 284 VAL A O 1
ATOM 2104 N N . ILE A 1 285 ? 11.618 2.188 -26.677 1.00 95.62 285 ILE A N 1
ATOM 2105 C CA . ILE A 1 285 ? 11.703 2.183 -25.219 1.00 95.62 285 ILE A CA 1
ATOM 2106 C C . ILE A 1 285 ? 12.452 3.441 -24.788 1.00 95.62 285 ILE A C 1
ATOM 2108 O O . ILE A 1 285 ? 13.632 3.589 -25.097 1.00 95.62 285 ILE A O 1
ATOM 2112 N N . GLU A 1 286 ? 11.798 4.324 -24.046 1.00 95.19 286 GLU A N 1
ATOM 2113 C CA . GLU A 1 286 ? 12.462 5.437 -23.363 1.00 95.19 286 GLU A CA 1
ATOM 2114 C C . GLU A 1 286 ? 12.539 5.125 -21.877 1.00 95.19 286 GLU A C 1
ATOM 2116 O O . GLU A 1 286 ? 11.575 4.662 -21.272 1.00 95.19 286 GLU A O 1
ATOM 2121 N N . PHE A 1 287 ? 13.699 5.354 -21.284 1.00 95.00 287 PHE A N 1
ATOM 2122 C CA . PHE A 1 287 ? 13.975 5.035 -19.896 1.00 95.00 287 PHE A CA 1
ATOM 2123 C C . PHE A 1 287 ? 14.643 6.232 -19.236 1.00 95.00 287 PHE A C 1
ATOM 2125 O O . PHE A 1 287 ? 15.681 6.690 -19.706 1.00 95.00 287 PHE A O 1
ATOM 2132 N N . ALA A 1 288 ? 14.055 6.730 -18.155 1.00 94.19 288 ALA A N 1
ATOM 2133 C CA . ALA A 1 288 ? 14.580 7.827 -17.360 1.00 94.19 288 ALA A CA 1
ATOM 2134 C C . ALA A 1 288 ? 14.861 7.343 -15.936 1.00 94.19 288 ALA A C 1
ATOM 2136 O O . ALA A 1 288 ? 13.983 6.795 -15.266 1.00 94.19 288 ALA A O 1
ATOM 2137 N N . CYS A 1 289 ? 16.084 7.563 -15.471 1.00 92.44 289 CYS A N 1
ATOM 2138 C CA . CYS A 1 28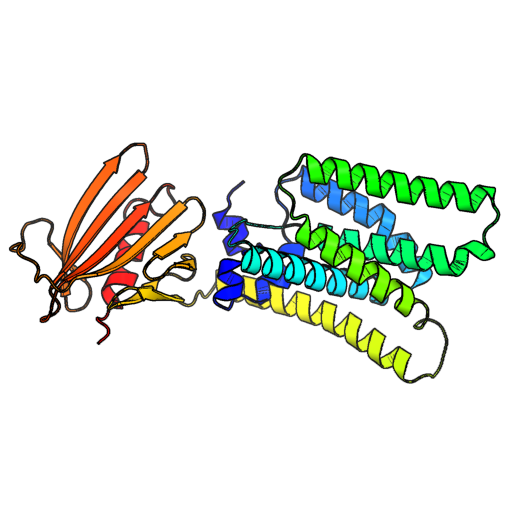9 ? 16.583 7.144 -14.172 1.00 92.44 289 CYS A CA 1
ATOM 2139 C C . CYS A 1 289 ? 17.044 8.355 -13.356 1.00 92.44 289 CYS A C 1
ATOM 2141 O O . CYS A 1 289 ? 17.853 9.150 -13.824 1.00 92.44 289 CYS A O 1
ATOM 2143 N N . ARG A 1 290 ? 16.545 8.485 -12.124 1.00 90.38 290 ARG A N 1
ATOM 2144 C CA . ARG A 1 290 ? 16.814 9.626 -11.227 1.00 90.38 290 ARG A CA 1
ATOM 2145 C C . ARG A 1 290 ? 17.575 9.248 -9.951 1.00 90.38 290 ARG A C 1
ATOM 2147 O O . ARG A 1 290 ? 17.835 10.115 -9.126 1.00 90.38 290 ARG A O 1
ATOM 2154 N N . ASP A 1 291 ? 17.906 7.972 -9.769 1.00 85.94 291 ASP A N 1
ATOM 2155 C CA . ASP A 1 291 ? 18.499 7.429 -8.539 1.00 85.94 291 ASP A CA 1
ATOM 2156 C C . ASP A 1 291 ? 19.512 6.323 -8.869 1.00 85.94 291 ASP A C 1
ATOM 2158 O O . ASP A 1 291 ? 19.385 5.630 -9.879 1.00 85.94 291 ASP A O 1
ATOM 2162 N N . ASP A 1 292 ? 20.497 6.100 -8.002 1.00 83.88 292 ASP A N 1
ATOM 2163 C CA . ASP A 1 292 ? 21.563 5.116 -8.220 1.00 83.88 292 ASP A CA 1
ATOM 2164 C C . ASP A 1 292 ? 21.051 3.673 -8.372 1.00 83.88 292 ASP A C 1
ATOM 2166 O O . ASP A 1 292 ? 21.715 2.850 -9.002 1.00 83.88 292 ASP A O 1
ATOM 2170 N N . VAL A 1 293 ? 19.845 3.359 -7.879 1.00 83.06 293 VAL A N 1
ATOM 2171 C CA . VAL A 1 293 ? 19.211 2.034 -8.040 1.00 83.06 293 VAL A CA 1
ATOM 2172 C C . VAL A 1 293 ? 19.052 1.616 -9.511 1.00 83.06 293 VAL A C 1
ATOM 2174 O O . VAL A 1 293 ? 18.957 0.420 -9.797 1.00 83.06 293 VAL A O 1
ATOM 2177 N N . CYS A 1 294 ? 19.007 2.572 -10.441 1.00 86.50 294 CYS A N 1
ATOM 2178 C CA . CYS A 1 294 ? 18.836 2.327 -11.873 1.00 86.50 294 CYS A CA 1
ATOM 2179 C C . CYS A 1 294 ? 19.974 2.876 -12.741 1.00 86.50 294 CYS A C 1
ATOM 2181 O O . CYS A 1 294 ? 19.880 2.792 -13.965 1.00 86.50 294 CYS A O 1
ATOM 2183 N N . ARG A 1 295 ? 21.035 3.441 -12.152 1.00 85.62 295 ARG A N 1
ATOM 2184 C CA . ARG A 1 295 ? 22.162 3.970 -12.930 1.00 85.62 295 ARG A CA 1
ATOM 2185 C C . ARG A 1 295 ? 23.062 2.847 -13.445 1.00 85.62 295 ARG A C 1
ATOM 2187 O O . ARG A 1 295 ? 23.146 1.760 -12.867 1.00 85.62 295 ARG A O 1
ATOM 2194 N N . GLY A 1 296 ? 23.747 3.118 -14.555 1.00 87.25 296 GLY A N 1
ATOM 2195 C CA . GLY A 1 296 ? 24.698 2.189 -15.169 1.00 87.25 296 GLY A CA 1
ATOM 2196 C C . GLY A 1 296 ? 24.081 0.829 -15.518 1.00 87.25 296 GLY A C 1
ATOM 2197 O O . GLY A 1 296 ? 22.989 0.751 -16.082 1.00 87.25 296 GLY A O 1
ATOM 2198 N N . ALA A 1 297 ? 24.784 -0.250 -15.164 1.00 88.56 297 ALA A N 1
ATOM 2199 C CA . ALA A 1 297 ? 24.423 -1.619 -15.540 1.00 88.56 297 ALA A CA 1
ATOM 2200 C C . ALA A 1 297 ? 23.033 -2.059 -15.038 1.00 88.56 297 ALA A C 1
ATOM 2202 O O . ALA A 1 297 ? 22.369 -2.859 -15.694 1.00 88.56 297 ALA A O 1
ATOM 2203 N N . ALA A 1 298 ? 22.563 -1.529 -13.902 1.00 88.88 298 ALA A N 1
ATOM 2204 C CA . ALA A 1 298 ? 21.246 -1.872 -13.367 1.00 88.88 298 ALA A CA 1
ATOM 2205 C C . ALA A 1 298 ? 20.113 -1.386 -14.287 1.00 88.88 298 ALA A C 1
ATOM 2207 O O . ALA A 1 298 ? 19.186 -2.142 -14.576 1.00 88.88 298 ALA A O 1
ATOM 2208 N N . GLY A 1 299 ? 20.202 -0.147 -14.779 1.00 90.19 299 GLY A N 1
ATOM 2209 C CA . GLY A 1 299 ? 19.252 0.396 -15.751 1.00 90.19 299 GLY A CA 1
ATOM 2210 C C . GLY A 1 299 ? 19.337 -0.311 -17.097 1.00 90.19 299 GLY A C 1
ATOM 2211 O O . GLY A 1 299 ? 18.306 -0.618 -17.692 1.00 90.19 299 GLY A O 1
ATOM 2212 N N . GLU A 1 300 ? 20.551 -0.639 -17.551 1.00 90.50 300 GLU A N 1
ATOM 2213 C CA . GLU A 1 300 ? 20.743 -1.408 -18.786 1.00 90.50 300 GLU A CA 1
ATOM 2214 C C . GLU A 1 300 ? 20.068 -2.783 -18.712 1.00 90.50 300 GLU A C 1
ATOM 2216 O O . GLU A 1 300 ? 19.368 -3.162 -19.650 1.00 90.50 300 GLU A O 1
ATOM 2221 N N . GLU A 1 301 ? 20.176 -3.492 -17.586 1.00 92.19 301 GLU A N 1
ATOM 2222 C CA . GLU A 1 301 ? 19.499 -4.780 -17.405 1.00 92.19 301 GLU A CA 1
ATOM 2223 C C . GLU A 1 301 ? 17.969 -4.632 -17.353 1.00 92.19 301 GLU A C 1
ATOM 2225 O O . GLU A 1 301 ? 17.246 -5.445 -17.935 1.00 92.19 301 GLU A O 1
ATOM 2230 N N . MET A 1 302 ? 17.453 -3.568 -16.718 1.00 93.25 302 MET A N 1
ATOM 2231 C CA . MET A 1 302 ? 16.013 -3.278 -16.724 1.00 93.25 302 MET A CA 1
ATOM 2232 C C . MET A 1 302 ? 15.498 -3.052 -18.146 1.00 93.25 302 MET A C 1
ATOM 2234 O O . MET A 1 302 ? 14.490 -3.647 -18.532 1.00 93.25 302 MET A O 1
ATOM 2238 N N . VAL A 1 303 ? 16.191 -2.235 -18.944 1.00 94.38 303 VAL A N 1
ATOM 2239 C CA . VAL A 1 303 ? 15.804 -2.000 -20.339 1.00 94.38 303 VAL A CA 1
ATOM 2240 C C . VAL A 1 303 ? 15.955 -3.271 -21.167 1.00 94.38 303 VAL A C 1
ATOM 2242 O O . VAL A 1 303 ? 15.059 -3.590 -21.944 1.00 94.38 303 VAL A O 1
ATOM 2245 N N . ALA A 1 304 ? 17.021 -4.047 -20.965 1.00 94.38 304 ALA A N 1
ATOM 2246 C CA . ALA A 1 304 ? 17.220 -5.310 -21.664 1.00 94.38 304 ALA A CA 1
ATOM 2247 C C . ALA A 1 304 ? 16.082 -6.304 -21.384 1.00 94.38 304 ALA A C 1
ATOM 2249 O O . ALA A 1 304 ? 15.611 -6.977 -22.301 1.00 94.38 304 ALA A O 1
ATOM 2250 N N . GLN A 1 305 ? 15.579 -6.369 -20.149 1.00 94.25 305 GLN A N 1
ATOM 2251 C CA . GLN A 1 305 ? 14.411 -7.181 -19.808 1.00 94.25 305 GLN A CA 1
ATOM 2252 C C . GLN A 1 305 ? 13.153 -6.748 -20.579 1.00 94.25 305 GLN A C 1
ATOM 2254 O O . GLN A 1 305 ? 12.442 -7.605 -21.117 1.00 94.25 305 GLN A O 1
ATOM 2259 N N . ILE A 1 306 ? 12.899 -5.439 -20.663 1.00 96.00 306 ILE A N 1
ATOM 2260 C CA . ILE A 1 306 ? 11.766 -4.881 -21.415 1.00 96.00 306 ILE A CA 1
ATOM 2261 C C . ILE A 1 306 ? 11.929 -5.204 -22.903 1.00 96.00 306 ILE A C 1
ATOM 2263 O O . ILE A 1 306 ? 11.044 -5.799 -23.512 1.00 96.00 306 ILE A O 1
ATOM 2267 N N . ALA A 1 307 ? 13.097 -4.908 -23.467 1.00 95.69 307 ALA A N 1
ATOM 2268 C CA . ALA A 1 307 ? 13.439 -5.130 -24.866 1.00 95.69 307 ALA A CA 1
ATOM 2269 C C . ALA A 1 307 ? 13.300 -6.600 -25.299 1.00 95.69 307 ALA A C 1
ATOM 2271 O O . ALA A 1 307 ? 12.755 -6.880 -26.369 1.00 95.69 307 ALA A O 1
ATOM 2272 N N . ARG A 1 308 ? 13.726 -7.557 -24.459 1.00 95.44 308 ARG A N 1
ATOM 2273 C CA . ARG A 1 308 ? 13.598 -9.003 -24.735 1.00 95.44 308 ARG A CA 1
ATOM 2274 C C . ARG A 1 308 ? 12.149 -9.465 -24.878 1.00 95.44 308 ARG A C 1
ATOM 2276 O O . ARG A 1 308 ? 11.895 -10.458 -25.551 1.00 95.44 308 ARG A O 1
ATOM 2283 N N . THR A 1 309 ? 11.217 -8.784 -24.219 1.00 95.62 309 THR A N 1
ATOM 2284 C CA . THR A 1 309 ? 9.811 -9.202 -24.136 1.00 95.62 309 THR A CA 1
ATOM 2285 C C . THR A 1 309 ? 8.861 -8.296 -24.912 1.00 95.62 309 THR A C 1
ATOM 2287 O O . THR A 1 309 ? 7.703 -8.667 -25.097 1.00 95.62 309 THR A O 1
ATOM 2290 N N . ALA A 1 310 ? 9.344 -7.147 -25.391 1.00 95.06 310 ALA A N 1
ATOM 2291 C CA . ALA A 1 310 ? 8.586 -6.225 -26.218 1.00 95.06 310 ALA A CA 1
ATOM 2292 C C . ALA A 1 310 ? 8.137 -6.906 -27.517 1.00 95.06 310 ALA A C 1
ATOM 2294 O O . ALA A 1 310 ? 8.942 -7.464 -28.274 1.00 95.06 310 ALA A O 1
ATOM 2295 N N . ARG A 1 311 ? 6.834 -6.858 -27.776 1.00 93.12 311 ARG A N 1
ATOM 2296 C CA . ARG A 1 311 ? 6.201 -7.390 -28.980 1.00 93.12 311 ARG A CA 1
ATOM 2297 C C . ARG A 1 311 ? 5.159 -6.405 -29.502 1.00 93.12 311 ARG A C 1
ATOM 2299 O O . ARG A 1 311 ? 4.415 -5.859 -28.683 1.00 93.12 311 ARG A O 1
ATOM 2306 N N . PRO A 1 312 ? 5.093 -6.187 -30.824 1.00 90.81 312 PRO A N 1
ATOM 2307 C CA . PRO A 1 312 ? 4.013 -5.408 -31.402 1.00 90.81 312 PRO A CA 1
ATOM 2308 C C . PRO A 1 312 ? 2.674 -6.098 -31.138 1.00 90.81 312 PRO A C 1
ATOM 2310 O O . PRO A 1 312 ? 2.588 -7.330 -31.076 1.00 90.81 312 PRO A O 1
ATOM 2313 N N . LEU A 1 313 ? 1.641 -5.289 -30.949 1.00 88.06 313 LEU A N 1
ATOM 2314 C CA . LEU A 1 313 ? 0.252 -5.720 -30.933 1.00 88.06 313 LEU A CA 1
ATOM 2315 C C . LEU A 1 313 ? -0.406 -5.310 -32.260 1.00 88.06 313 LEU A C 1
ATOM 2317 O O . LEU A 1 313 ? -0.024 -4.275 -32.804 1.00 88.06 313 LEU A O 1
ATOM 2321 N N . PRO A 1 314 ? -1.345 -6.124 -32.774 1.00 75.06 314 PRO A N 1
ATOM 2322 C CA . PRO A 1 314 ? -2.112 -5.796 -33.972 1.00 75.06 314 PRO A CA 1
ATOM 2323 C C . PRO A 1 314 ? -3.036 -4.589 -33.772 1.00 75.06 314 PRO A C 1
ATOM 2325 O O . PRO A 1 314 ? -3.385 -4.284 -32.604 1.00 75.06 314 PRO A O 1
#

Secondary structure (DSSP, 8-state):
--HHHHHHHT-EEHHHHHTT-TTHHHHGGG--SHHHHHHHHHHHHHHHHHHHHHHH-HHHHHHHHHHHHHHHHHHHHHHHHHH----EE--THHHHHHHHHHHHHHHHHHGGGS-HHHHHHHHHHHHHHHHHHHHHHHHTT--HHHHHHHHHHHHHHHHHTTTTSS---HHHHHHHHHHHHHHHHHHHHHHHHHHHHHS---EEEEETTEEEEEPTTSEEEETTEEEETTTEEEEEEEESS-------TTEEEETTEEEEEEEEEETTEEEEEEEEE-SSSEEEEEEEE-SGGGSTHHHHHHHHHHHHH-EE--